Protein AF-A0A259TMJ5-F1 (afdb_monomer_lite)

Sequence (373 aa):
MVLFVKKLVFSATFALILAIPTVTSAQTTTQTENIPDQSVSSMPNVVLSNYGEKDYSNETLNSMVAHAKNVLEKERAITLQSSNSDEQTSTPPSYAYYSLDPNNSYLYEEPSGGTPQLVLFDNPQSAEQQLAPLASGQTDFISDGVGGRNYIAPSGSSSSYLMSSLQLPVDSYVVPKTAAYNYIGFTNSQYEADLGTVFVTSAGPNSNEKGWRLAFNAKHNGSKLTSSYESGYNEMWDKNAFLSNSSVTMVAWYNYAQTVNSITTHTIRLKITGKATCADHACNNQNDTSLIAIADSPDLGSNAPTSITHWKVLSTVVSTDNTGRNKGIFSNININGTAVPSSSFSAPEQDHALITRTNNNVTIDVDSNTYKL

pLDDT: mean 81.27, std 21.39, range [28.23, 98.62]

Radius of gyration: 25.65 Å; chains: 1; bounding box: 88×69×66 Å

Secondary structure (DSSP, 8-state):
-------------------------------------------TT-EEEE-SS----HHHHHHHHHHHHHHHHHHHHHHHHHS-TT-TTSPPPPEEEEEE-SS-EEEEEE-TTS--EEEEE--TTTT---PPPPPSSS--SSTTEEEEEEEEPSPPBTT-EEEEEEEPPPGGG-B-SSEEEEEEEEE-SSEEEEEEEEEEEEETTTT-EEEEEEEEEEEETTEEPPBEEPTT---SSTT--EETT-EEEEEEEEEEEEEETTEEEEEEEEEEEEEESSSSTT-SS-S-EEEEEEEEPPP-GGGS-SB-SEEEEEEEEE-SSS--EEEEEEEEEEETTEEPPGGGB-PPEEESEEEEEETTEEEEEEETTTS--

Structure (mmCIF, N/CA/C/O backbone):
data_AF-A0A259TMJ5-F1
#
_entry.id   AF-A0A259TMJ5-F1
#
loop_
_atom_site.group_PDB
_atom_site.id
_atom_site.type_symbol
_atom_site.label_atom_id
_atom_site.label_alt_id
_atom_site.label_comp_id
_atom_site.label_asym_id
_atom_site.label_entity_id
_atom_site.label_seq_id
_atom_site.pdbx_PDB_ins_code
_atom_site.Cartn_x
_atom_site.Cartn_y
_atom_site.Cartn_z
_atom_site.occupancy
_atom_site.B_iso_or_equiv
_atom_site.auth_seq_id
_atom_site.auth_comp_id
_atom_site.auth_asym_id
_atom_site.auth_atom_id
_atom_site.pdbx_PDB_model_num
ATOM 1 N N . MET A 1 1 ? -64.845 5.652 -20.840 1.00 40.28 1 MET A N 1
ATOM 2 C CA . MET A 1 1 ? -65.060 4.553 -19.877 1.00 40.28 1 MET A CA 1
ATOM 3 C C . MET A 1 1 ? -64.075 4.764 -18.740 1.00 40.28 1 MET A C 1
ATOM 5 O O . MET A 1 1 ? -62.895 4.495 -18.898 1.00 40.28 1 MET A O 1
ATOM 9 N N . VAL A 1 2 ? -64.536 5.421 -17.676 1.00 30.42 2 VAL A N 1
ATOM 10 C CA . VAL A 1 2 ? -63.721 5.891 -16.548 1.00 30.42 2 VAL A CA 1
ATOM 11 C C . VAL A 1 2 ? -63.991 4.944 -15.383 1.00 30.42 2 VAL A C 1
ATOM 13 O O . VAL A 1 2 ? -65.126 4.870 -14.918 1.00 30.42 2 VAL A O 1
ATOM 16 N N . LEU A 1 3 ? -62.981 4.181 -14.959 1.00 30.30 3 LEU A N 1
ATOM 17 C CA . LEU A 1 3 ? -63.067 3.293 -13.799 1.00 30.30 3 LEU A CA 1
ATOM 18 C C . LEU A 1 3 ? -62.517 4.022 -12.566 1.00 30.30 3 LEU A C 1
ATOM 20 O O . LEU A 1 3 ? -61.313 4.219 -12.434 1.00 30.30 3 LEU A O 1
ATOM 24 N N . PHE A 1 4 ? -63.414 4.412 -11.660 1.00 29.34 4 PHE A N 1
ATOM 25 C CA . PHE A 1 4 ? -63.077 4.844 -10.305 1.00 29.34 4 PHE A CA 1
ATOM 26 C C . PHE A 1 4 ? -62.962 3.614 -9.399 1.00 29.34 4 PHE A C 1
ATOM 28 O O . PHE A 1 4 ? -63.939 2.889 -9.210 1.00 29.34 4 PHE A O 1
ATOM 35 N N . VAL A 1 5 ? -61.792 3.401 -8.795 1.00 36.16 5 VAL A N 1
ATOM 36 C CA . VAL A 1 5 ? -61.596 2.401 -7.737 1.00 36.16 5 VAL A CA 1
ATOM 37 C C . VAL A 1 5 ? -61.564 3.118 -6.387 1.00 36.16 5 VAL A C 1
ATOM 39 O O . VAL A 1 5 ? -60.624 3.840 -6.072 1.00 36.16 5 VAL A O 1
ATOM 42 N N . LYS A 1 6 ? -62.615 2.910 -5.586 1.00 34.94 6 LYS A N 1
ATOM 43 C CA . LYS A 1 6 ? -62.647 3.169 -4.138 1.00 34.94 6 LYS A CA 1
ATOM 44 C C . LYS A 1 6 ? -61.906 2.043 -3.412 1.00 34.94 6 LYS A C 1
ATOM 46 O O . LYS A 1 6 ? -62.199 0.889 -3.705 1.00 34.94 6 LYS A O 1
ATOM 51 N N . LYS A 1 7 ? -61.073 2.360 -2.413 1.00 32.84 7 LYS A N 1
ATOM 52 C CA . LYS A 1 7 ? -60.742 1.503 -1.248 1.00 32.84 7 LYS A CA 1
ATOM 53 C C . LYS A 1 7 ? -60.224 2.411 -0.120 1.00 32.84 7 LYS A C 1
ATOM 55 O O . LYS A 1 7 ? -59.296 3.173 -0.337 1.00 32.84 7 LYS A O 1
ATOM 60 N N . LEU A 1 8 ? -61.035 2.645 0.912 1.00 30.16 8 LEU A N 1
ATOM 61 C CA . LEU A 1 8 ? -61.147 1.921 2.194 1.00 30.16 8 LEU A CA 1
ATOM 62 C C . LEU A 1 8 ? -59.992 2.252 3.159 1.00 30.16 8 LEU A C 1
ATOM 64 O O . LEU A 1 8 ? -58.915 1.673 3.083 1.00 30.16 8 LEU A O 1
ATOM 68 N N . VAL A 1 9 ? -60.257 3.194 4.067 1.00 31.11 9 VAL A N 1
ATOM 69 C CA . VAL A 1 9 ? -59.404 3.554 5.207 1.00 31.11 9 VAL A CA 1
ATOM 70 C C . VAL A 1 9 ? -59.822 2.679 6.389 1.00 31.11 9 VAL A C 1
ATOM 72 O O . VAL A 1 9 ? -60.966 2.762 6.831 1.00 31.11 9 VAL A O 1
ATOM 75 N N . PHE A 1 10 ? -58.915 1.841 6.892 1.00 29.58 10 PHE A N 1
ATOM 76 C CA . PHE A 1 10 ? -59.074 1.161 8.178 1.00 29.58 10 PHE A CA 1
ATOM 77 C C . PHE A 1 10 ? -58.319 1.966 9.238 1.00 29.58 10 PHE A C 1
ATOM 79 O O . PHE A 1 10 ? -57.092 2.018 9.233 1.00 29.58 10 PHE A O 1
ATOM 86 N N . SER A 1 11 ? -59.069 2.619 10.125 1.00 33.09 11 SER A N 1
ATOM 87 C CA . SER A 1 11 ? -58.547 3.264 11.328 1.00 33.09 11 SER A CA 1
ATOM 88 C C . SER A 1 11 ? -58.539 2.230 12.450 1.00 33.09 11 SER A C 1
ATOM 90 O O . SER A 1 11 ? -59.599 1.864 12.955 1.00 33.09 11 SER A O 1
ATOM 92 N N . ALA A 1 12 ? -57.359 1.734 12.818 1.00 33.81 12 ALA A N 1
ATOM 93 C CA . ALA A 1 12 ? -57.175 0.897 13.997 1.00 33.81 12 ALA A CA 1
ATOM 94 C C . ALA A 1 12 ? -56.606 1.760 15.128 1.00 33.81 12 ALA A C 1
ATOM 96 O O . ALA A 1 12 ? -55.418 2.072 15.165 1.00 33.81 12 ALA A O 1
ATOM 97 N N . THR A 1 13 ? -57.484 2.168 16.040 1.00 34.69 13 THR A N 1
ATOM 98 C CA . THR A 1 13 ? -57.122 2.839 17.288 1.00 34.69 13 THR A CA 1
ATOM 99 C C . THR A 1 13 ? -56.533 1.795 18.236 1.00 34.69 13 THR A C 1
ATOM 101 O O . THR A 1 13 ? -57.267 0.984 18.795 1.00 34.69 13 THR A O 1
ATOM 104 N N . PHE A 1 14 ? -55.210 1.788 18.403 1.00 31.78 14 PHE A N 1
ATOM 105 C CA . PHE A 1 14 ? -54.535 0.982 19.421 1.00 31.78 14 PHE A CA 1
ATOM 106 C C . PHE A 1 14 ? -54.329 1.845 20.671 1.00 31.78 14 PHE A C 1
ATOM 108 O O . PHE A 1 14 ? -53.535 2.783 20.669 1.00 31.78 14 PHE A O 1
ATOM 115 N N . ALA A 1 15 ? -55.073 1.545 21.735 1.00 38.38 15 ALA A N 1
ATOM 116 C CA . ALA A 1 15 ? -54.822 2.095 23.060 1.00 38.38 15 ALA A CA 1
ATOM 117 C C . ALA A 1 15 ? -53.617 1.361 23.666 1.00 38.38 15 ALA A C 1
ATOM 119 O O . ALA A 1 15 ? -53.741 0.227 24.128 1.00 38.38 15 ALA A O 1
ATOM 120 N N . LEU A 1 16 ? -52.441 1.990 23.621 1.00 35.06 16 LEU A N 1
ATOM 121 C CA . LEU A 1 16 ? -51.242 1.484 24.280 1.00 35.06 16 LEU A CA 1
ATOM 122 C C . LEU A 1 16 ? -51.226 1.983 25.731 1.00 35.06 16 LEU A C 1
ATOM 124 O O . LEU A 1 16 ? -51.076 3.174 25.997 1.00 35.06 16 LEU A O 1
ATOM 128 N N . ILE A 1 17 ? -51.410 1.055 26.665 1.00 39.94 17 ILE A N 1
ATOM 129 C CA . ILE A 1 17 ? -51.234 1.275 28.099 1.00 39.94 17 ILE A CA 1
ATOM 130 C C . ILE A 1 17 ? -49.731 1.453 28.350 1.00 39.94 17 ILE A C 1
ATOM 132 O O . ILE A 1 17 ? -48.955 0.510 28.204 1.00 39.94 17 ILE A O 1
ATOM 136 N N . LEU A 1 18 ? -49.320 2.672 28.703 1.00 33.94 18 LEU A N 1
ATOM 137 C CA . LEU A 1 18 ? -47.971 2.981 29.176 1.00 33.94 18 LEU A CA 1
ATOM 138 C C . LEU A 1 18 ? -47.774 2.361 30.567 1.00 33.94 18 LEU A C 1
ATOM 140 O O . LEU A 1 18 ? -48.215 2.915 31.571 1.00 33.94 18 LEU A O 1
ATOM 144 N N . ALA A 1 19 ? -47.102 1.213 30.629 1.00 43.84 19 ALA A N 1
ATOM 145 C CA . ALA A 1 19 ? -46.439 0.776 31.850 1.00 43.84 19 ALA A CA 1
ATOM 146 C C . ALA A 1 19 ? -45.133 1.571 31.980 1.00 43.84 19 ALA A C 1
ATOM 148 O O . ALA A 1 19 ? -44.264 1.480 31.117 1.00 43.84 19 ALA A O 1
ATOM 149 N N . ILE A 1 20 ? -45.019 2.382 33.032 1.00 46.16 20 ILE A N 1
ATOM 150 C CA . ILE A 1 20 ? -43.798 3.115 33.377 1.00 46.16 20 ILE A CA 1
ATOM 151 C C . ILE A 1 20 ? -42.861 2.120 34.078 1.00 46.16 20 ILE A C 1
ATOM 153 O O . ILE A 1 20 ? -43.190 1.687 35.185 1.00 46.16 20 ILE A O 1
ATOM 157 N N . PRO A 1 21 ? -41.713 1.730 33.494 1.00 45.34 21 PRO A N 1
ATOM 158 C CA . PRO A 1 21 ? -40.699 1.019 34.252 1.00 45.34 21 PRO A CA 1
ATOM 159 C C . PRO A 1 21 ? -40.064 1.996 35.247 1.00 45.34 21 PRO A C 1
ATOM 161 O O . PRO A 1 21 ? -39.494 3.020 34.873 1.00 45.34 21 PRO A O 1
ATOM 164 N N . THR A 1 22 ? -40.170 1.680 36.534 1.00 42.03 22 THR A N 1
ATOM 165 C CA . THR A 1 22 ? -39.346 2.290 37.577 1.00 42.03 22 THR A CA 1
ATOM 166 C C . THR A 1 22 ? -37.892 1.929 37.298 1.00 42.03 22 THR A C 1
ATOM 168 O O . THR A 1 22 ? -37.492 0.780 37.478 1.00 42.03 22 THR A O 1
ATOM 171 N N . VAL A 1 23 ? -37.108 2.899 36.831 1.00 40.25 23 VAL A N 1
ATOM 172 C CA . VAL A 1 23 ? -35.659 2.751 36.692 1.00 40.25 23 VAL A CA 1
ATOM 173 C C . VAL A 1 23 ? -35.066 2.826 38.095 1.00 40.25 23 VAL A C 1
ATOM 175 O O . VAL A 1 23 ? -34.948 3.900 38.681 1.00 40.25 23 VAL A O 1
ATOM 178 N N . THR A 1 24 ? -34.730 1.674 38.665 1.00 41.88 24 THR A N 1
ATOM 179 C CA . THR A 1 24 ? -33.812 1.587 39.798 1.00 41.88 24 THR A CA 1
ATOM 180 C C . THR A 1 24 ? -32.455 2.090 39.319 1.00 41.88 24 THR A C 1
ATOM 182 O O . THR A 1 24 ? -31.799 1.455 38.496 1.00 41.88 24 THR A O 1
ATOM 185 N N . SER A 1 25 ? -32.043 3.259 39.806 1.00 40.69 25 SER A N 1
ATOM 186 C CA . SER A 1 25 ? -30.696 3.781 39.611 1.00 40.69 25 SER A CA 1
ATOM 187 C C . SER A 1 25 ? -29.702 2.843 40.298 1.00 40.69 25 SER A C 1
ATOM 189 O O . SER A 1 25 ? -29.532 2.896 41.518 1.00 40.69 25 SER A O 1
ATOM 191 N N . ALA A 1 26 ? -29.057 1.968 39.531 1.00 39.22 26 ALA A N 1
ATOM 192 C CA . ALA A 1 26 ? -27.830 1.335 39.981 1.00 39.22 26 ALA A CA 1
ATOM 193 C C . ALA A 1 26 ? -26.774 2.441 40.100 1.00 39.22 26 ALA A C 1
ATOM 195 O O . ALA A 1 26 ? -26.471 3.125 39.124 1.00 39.22 26 ALA A O 1
ATOM 196 N N . GLN A 1 27 ? -26.264 2.659 41.311 1.00 39.84 27 GLN A N 1
ATOM 197 C CA . GLN A 1 27 ? -25.070 3.466 41.517 1.00 39.84 27 GLN A CA 1
ATOM 198 C C . GLN A 1 27 ? -23.923 2.781 40.777 1.00 39.84 27 GLN A C 1
ATOM 200 O O . GLN A 1 27 ? -23.420 1.749 41.217 1.00 39.84 27 GLN A O 1
ATOM 205 N N . THR A 1 28 ? -23.528 3.341 39.638 1.00 34.22 28 THR A N 1
ATOM 206 C CA . THR A 1 28 ? -22.263 2.997 39.001 1.00 34.22 28 THR A CA 1
ATOM 207 C C . THR A 1 28 ? -21.165 3.550 39.893 1.00 34.22 28 THR A C 1
ATOM 209 O O . THR A 1 28 ? -20.892 4.749 39.901 1.00 34.22 28 THR A O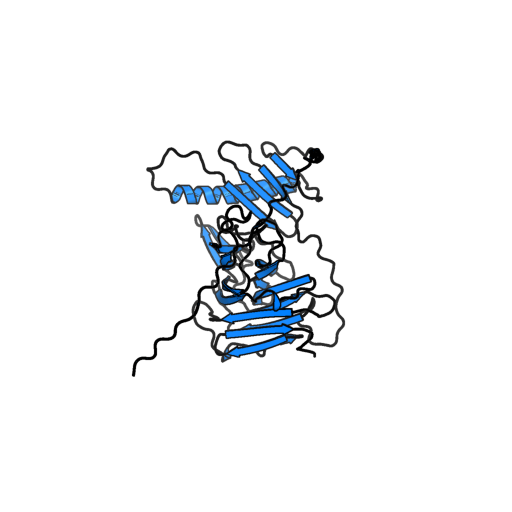 1
ATOM 212 N N . THR A 1 29 ? -20.577 2.682 40.707 1.00 35.09 29 THR A N 1
ATOM 213 C CA . THR A 1 29 ? -19.328 2.966 41.400 1.00 35.09 29 THR A CA 1
ATOM 214 C C . THR A 1 29 ? -18.271 3.154 40.322 1.00 35.09 29 THR A C 1
ATOM 216 O O . THR A 1 29 ? -17.833 2.186 39.704 1.00 35.09 29 THR A O 1
ATOM 219 N N . THR A 1 30 ? -17.900 4.401 40.044 1.00 32.03 30 THR A N 1
ATOM 220 C CA . THR A 1 30 ? -16.728 4.726 39.237 1.00 32.03 30 THR A CA 1
ATOM 221 C C . THR A 1 30 ? -15.517 4.186 39.992 1.00 32.03 30 THR A C 1
ATOM 223 O O . THR A 1 30 ? -15.025 4.808 40.931 1.00 32.03 30 THR A O 1
ATOM 226 N N . GLN A 1 31 ? -15.079 2.976 39.645 1.00 32.16 31 GLN A N 1
ATOM 227 C CA . GLN A 1 31 ? -13.721 2.557 39.944 1.00 32.16 31 GLN A CA 1
ATOM 228 C C . GLN A 1 31 ? -12.827 3.394 39.041 1.00 32.16 31 GLN A C 1
ATOM 230 O O . GLN A 1 31 ? -12.734 3.159 37.841 1.00 32.16 31 GLN A O 1
ATOM 235 N N . THR A 1 32 ? -12.225 4.425 39.624 1.00 32.91 32 THR A N 1
ATOM 236 C CA . THR A 1 32 ? -11.021 5.034 39.078 1.00 32.91 32 THR A CA 1
ATOM 237 C C . THR A 1 32 ? -9.970 3.932 39.062 1.00 32.91 32 THR A C 1
ATOM 239 O O . THR A 1 32 ? -9.396 3.595 40.098 1.00 32.91 32 THR A O 1
ATOM 242 N N . GLU A 1 33 ? -9.798 3.293 37.911 1.00 31.39 33 GLU A N 1
ATOM 243 C CA . GLU A 1 33 ? -8.681 2.394 37.680 1.00 31.39 33 GLU A CA 1
ATOM 244 C C . GLU A 1 33 ? -7.423 3.266 37.731 1.00 31.39 33 GLU A C 1
ATOM 246 O O . GLU A 1 33 ? -7.154 4.068 36.837 1.00 31.39 33 GLU A O 1
ATOM 251 N N . ASN A 1 34 ? -6.706 3.196 38.854 1.00 32.72 34 ASN A N 1
ATOM 252 C CA . ASN A 1 34 ? -5.365 3.745 38.965 1.00 32.72 34 ASN A CA 1
ATOM 253 C C . ASN A 1 34 ? -4.487 2.952 37.997 1.00 32.72 34 ASN A C 1
ATOM 255 O O . ASN A 1 34 ? -3.958 1.901 38.360 1.00 32.72 34 ASN A O 1
ATOM 259 N N . ILE A 1 35 ? -4.355 3.444 36.765 1.00 38.72 35 ILE A N 1
ATOM 260 C CA . ILE A 1 35 ? -3.276 3.024 35.877 1.00 38.72 35 ILE A CA 1
ATOM 261 C C . ILE A 1 35 ? -1.982 3.355 36.629 1.00 38.72 35 ILE A C 1
ATOM 263 O O . ILE A 1 35 ? -1.817 4.504 37.053 1.00 38.72 35 ILE A O 1
ATOM 267 N N . PRO A 1 36 ? -1.102 2.373 36.888 1.00 34.78 36 PRO A N 1
ATOM 268 C CA . PRO A 1 36 ? 0.143 2.637 37.581 1.00 34.78 36 PRO A CA 1
ATOM 269 C C . PRO A 1 36 ? 0.945 3.648 36.764 1.00 34.78 36 PRO A C 1
ATOM 271 O O . PRO A 1 36 ? 1.330 3.376 35.630 1.00 34.78 36 PRO A O 1
ATOM 274 N N . ASP A 1 37 ? 1.167 4.817 37.361 1.00 40.94 37 ASP A N 1
ATOM 275 C CA . ASP A 1 37 ? 2.086 5.841 36.882 1.00 40.94 37 ASP A CA 1
ATOM 276 C C . ASP A 1 37 ? 3.497 5.239 36.912 1.00 40.94 37 ASP A C 1
ATOM 278 O O . ASP A 1 37 ? 4.196 5.253 37.931 1.00 40.94 37 ASP A O 1
ATOM 282 N N . GLN A 1 38 ? 3.874 4.569 35.822 1.00 44.03 38 GLN A N 1
ATOM 283 C CA . GLN A 1 38 ? 5.232 4.094 35.629 1.00 44.03 38 GLN A CA 1
ATOM 284 C C . GLN A 1 38 ? 6.088 5.313 35.310 1.00 44.03 38 GLN A C 1
ATOM 286 O O . GLN A 1 38 ? 6.159 5.772 34.174 1.00 44.03 38 GLN A O 1
ATOM 291 N N . SER A 1 39 ? 6.718 5.856 36.351 1.00 39.38 39 SER A N 1
ATOM 292 C CA . SER A 1 39 ? 7.649 6.974 36.265 1.00 39.38 39 SER A CA 1
ATOM 293 C C . SER A 1 39 ? 8.740 6.676 35.236 1.00 39.38 39 SER A C 1
ATOM 295 O O . SER A 1 39 ? 9.629 5.852 35.478 1.00 39.38 39 SER A O 1
ATOM 297 N N . VAL A 1 40 ? 8.666 7.344 34.087 1.00 46.94 40 VAL A N 1
ATOM 298 C CA . VAL A 1 40 ? 9.609 7.139 32.995 1.00 46.94 40 VAL A CA 1
ATOM 299 C C . VAL A 1 40 ? 10.872 7.970 33.210 1.00 46.94 40 VAL A C 1
ATOM 301 O O . VAL A 1 40 ? 10.838 9.110 33.675 1.00 46.94 40 VAL A O 1
ATOM 304 N N . SER A 1 41 ? 12.000 7.358 32.855 1.00 50.16 41 SER A N 1
ATOM 305 C CA . SER A 1 41 ? 13.320 7.965 32.705 1.00 50.16 41 SER A CA 1
ATOM 306 C C . SER A 1 41 ? 13.259 9.389 32.127 1.00 50.16 41 SER A C 1
ATOM 308 O O . SER A 1 41 ? 12.641 9.634 31.090 1.00 50.16 41 SER A O 1
ATOM 310 N N . SER A 1 42 ? 13.899 10.342 32.811 1.00 51.09 42 SER A N 1
ATOM 311 C CA . SER A 1 42 ? 13.764 11.772 32.529 1.00 51.09 42 SER A CA 1
ATOM 312 C C . SER A 1 42 ? 14.471 12.178 31.230 1.00 51.09 42 SER A C 1
ATOM 314 O O . SER A 1 42 ? 15.688 12.384 31.217 1.00 51.09 42 SER A O 1
ATOM 316 N N . MET A 1 43 ? 13.713 12.376 30.151 1.00 72.31 43 MET A N 1
ATOM 317 C CA . MET A 1 43 ? 14.149 13.248 29.060 1.00 72.31 43 MET A CA 1
ATOM 318 C C . MET A 1 43 ? 13.923 14.710 29.476 1.00 72.31 43 MET A C 1
ATOM 320 O O . MET A 1 43 ? 12.805 15.072 29.847 1.00 72.31 43 MET A O 1
ATOM 324 N N . PRO A 1 44 ? 14.937 15.589 29.433 1.00 74.38 44 PRO A N 1
ATOM 325 C CA . PRO A 1 44 ? 14.723 16.996 29.739 1.00 74.38 44 PRO A CA 1
ATOM 326 C C . PRO A 1 44 ? 13.809 17.636 28.679 1.00 74.38 44 PRO A C 1
ATOM 328 O O . PRO A 1 44 ? 14.131 17.639 27.492 1.00 74.38 44 PRO A O 1
ATOM 331 N N . ASN A 1 45 ? 12.701 18.237 29.126 1.00 86.75 45 ASN A N 1
ATOM 332 C CA . ASN A 1 45 ? 11.753 19.033 28.325 1.00 86.75 45 ASN A CA 1
ATOM 333 C C . ASN A 1 45 ? 10.825 18.263 27.363 1.00 86.75 45 ASN A C 1
ATOM 335 O O . ASN A 1 45 ? 10.280 18.873 26.444 1.00 86.75 45 ASN A O 1
ATOM 339 N N . VAL A 1 46 ? 10.625 16.959 27.565 1.00 91.12 46 VAL A N 1
ATOM 340 C CA . VAL A 1 46 ? 9.599 16.176 26.856 1.00 91.12 46 VAL A CA 1
ATOM 341 C C . VAL A 1 46 ? 8.864 15.313 27.875 1.00 91.12 46 VAL A C 1
ATOM 343 O O . VAL A 1 46 ? 9.501 14.586 28.636 1.00 91.12 46 VAL A O 1
ATOM 346 N N . VAL A 1 47 ? 7.536 15.397 27.907 1.00 93.12 47 VAL A N 1
ATOM 347 C CA . VAL A 1 47 ? 6.697 14.493 28.703 1.00 93.12 47 VAL A CA 1
ATOM 348 C C . VAL A 1 47 ? 6.648 13.149 27.989 1.00 93.12 47 VAL A C 1
ATOM 350 O O . VAL A 1 47 ? 6.350 13.102 26.801 1.00 93.12 47 VAL A O 1
ATOM 353 N N . LEU A 1 48 ? 6.959 12.065 28.693 1.00 92.19 48 LEU A N 1
ATOM 354 C CA . LEU A 1 48 ? 6.958 10.723 28.124 1.00 92.19 48 LEU A CA 1
ATOM 355 C C . LEU A 1 48 ? 5.789 9.918 28.684 1.00 92.19 48 LEU A C 1
ATOM 357 O O . LEU A 1 48 ? 5.681 9.749 29.897 1.00 92.19 48 LEU A O 1
ATOM 361 N N . SER A 1 49 ? 4.947 9.402 27.795 1.00 89.94 49 SER A N 1
ATOM 362 C CA . SER A 1 49 ? 3.866 8.474 28.124 1.00 89.94 49 SER A CA 1
ATOM 363 C C . SER A 1 49 ? 4.109 7.165 27.384 1.00 89.94 49 SER A C 1
ATOM 365 O O . SER A 1 49 ? 4.100 7.143 26.157 1.00 89.94 49 SER A O 1
ATOM 367 N N . ASN A 1 50 ? 4.364 6.077 28.112 1.00 89.12 50 ASN A N 1
ATOM 368 C CA . ASN A 1 50 ? 4.533 4.755 27.513 1.00 89.12 50 ASN A CA 1
ATOM 369 C C . ASN A 1 50 ? 3.268 3.926 27.735 1.00 89.12 50 ASN A C 1
ATOM 371 O O . ASN A 1 50 ? 2.978 3.541 28.864 1.00 89.12 50 ASN A O 1
ATOM 375 N N . TYR A 1 51 ? 2.520 3.681 26.662 1.00 81.12 51 TYR A N 1
ATOM 376 C CA . TYR A 1 51 ? 1.347 2.806 26.668 1.00 81.12 51 TYR A CA 1
ATOM 377 C C . TYR A 1 51 ? 1.667 1.400 26.155 1.00 81.12 51 TYR A C 1
ATOM 379 O O . TYR A 1 51 ? 0.745 0.612 25.963 1.00 81.12 51 TYR A O 1
ATOM 387 N N . GLY A 1 52 ? 2.945 1.103 25.900 1.00 78.88 52 GLY A N 1
ATOM 388 C CA . GLY A 1 52 ? 3.397 -0.222 25.514 1.00 78.88 52 GLY A CA 1
ATOM 389 C C . GLY A 1 52 ? 4.117 -0.986 26.624 1.00 78.88 52 GLY A C 1
ATOM 390 O O . GLY A 1 52 ? 4.584 -0.404 27.602 1.00 78.88 52 GLY A O 1
ATOM 391 N N . GLU A 1 53 ? 4.250 -2.297 26.440 1.00 79.50 53 GLU A N 1
ATOM 392 C CA . GLU A 1 53 ? 5.031 -3.196 27.298 1.00 79.50 53 GLU A CA 1
ATOM 393 C C . GLU A 1 53 ? 6.543 -3.099 27.032 1.00 79.50 53 GLU A C 1
ATOM 395 O O . GLU A 1 53 ? 7.359 -3.567 27.829 1.00 79.50 53 GLU A O 1
ATOM 400 N N . LYS A 1 54 ? 6.943 -2.507 25.900 1.00 83.56 54 LYS A N 1
ATOM 401 C CA . LYS A 1 54 ? 8.354 -2.364 25.530 1.00 83.56 54 LYS A CA 1
ATOM 402 C C . LYS A 1 54 ? 9.047 -1.272 26.352 1.00 83.56 54 LYS A C 1
ATOM 404 O O . LYS A 1 54 ? 8.645 -0.109 26.328 1.00 83.56 54 LYS A O 1
ATOM 409 N N . ASP A 1 55 ? 10.174 -1.633 26.962 1.00 88.50 55 ASP A N 1
ATOM 410 C CA . ASP A 1 55 ? 11.122 -0.683 27.546 1.00 88.50 55 ASP A CA 1
ATOM 411 C C . ASP A 1 55 ? 12.037 -0.074 26.475 1.00 88.50 55 ASP A C 1
ATOM 413 O O . ASP A 1 55 ? 12.586 -0.768 25.611 1.00 88.50 55 ASP A O 1
ATOM 417 N N . TYR A 1 56 ? 12.253 1.239 26.555 1.00 86.06 56 TYR A N 1
ATOM 418 C CA . TYR A 1 56 ? 13.089 1.982 25.615 1.00 86.06 56 TYR A CA 1
ATOM 419 C C . TYR A 1 56 ? 14.309 2.575 26.313 1.00 86.06 56 TYR A C 1
ATOM 421 O O . TYR A 1 56 ? 14.214 3.164 27.389 1.00 86.06 56 TYR A O 1
ATOM 429 N N . SER A 1 57 ? 15.476 2.458 25.674 1.00 91.00 57 SER A N 1
ATOM 430 C CA . SER A 1 57 ? 16.682 3.127 26.164 1.00 91.00 57 SER A CA 1
ATOM 431 C C . SER A 1 57 ? 16.578 4.646 25.969 1.00 91.00 57 SER A C 1
ATOM 433 O O . SER A 1 57 ? 15.964 5.115 25.009 1.00 91.00 57 SER A O 1
ATOM 435 N N . ASN A 1 58 ? 17.243 5.429 26.825 1.00 89.56 58 ASN A N 1
ATOM 436 C CA . ASN A 1 58 ? 17.303 6.891 26.672 1.00 89.56 58 ASN A CA 1
ATOM 437 C C . ASN A 1 58 ? 17.871 7.326 25.318 1.00 89.56 58 ASN A C 1
ATOM 439 O O . ASN A 1 58 ? 17.449 8.337 24.769 1.00 89.56 58 ASN A O 1
ATOM 443 N N . GLU A 1 59 ? 18.821 6.570 24.769 1.00 83.81 59 GLU A N 1
ATOM 444 C CA . GLU A 1 59 ? 19.387 6.842 23.448 1.00 83.81 59 GLU A CA 1
ATOM 445 C C . GLU A 1 59 ? 18.331 6.675 22.348 1.00 83.81 59 GLU A C 1
ATOM 447 O O . GLU A 1 59 ? 18.198 7.533 21.474 1.00 83.81 59 GLU A O 1
ATOM 452 N N . THR A 1 60 ? 17.515 5.623 22.442 1.00 86.25 60 THR A N 1
ATOM 453 C CA . THR A 1 60 ? 16.393 5.381 21.531 1.00 86.25 60 THR A CA 1
ATOM 454 C C . THR A 1 60 ? 15.351 6.495 21.621 1.00 86.25 60 THR A C 1
ATOM 456 O O . THR A 1 60 ? 14.980 7.058 20.594 1.00 86.25 60 THR A O 1
ATOM 459 N N . LEU A 1 61 ? 14.931 6.863 22.835 1.00 92.69 61 LEU A N 1
ATOM 460 C CA . LEU A 1 61 ? 13.959 7.937 23.065 1.00 92.69 61 LEU A CA 1
ATOM 461 C C . LEU A 1 61 ? 14.462 9.286 22.525 1.00 92.69 61 LEU A C 1
ATOM 463 O O . LEU A 1 61 ? 13.745 9.980 21.805 1.00 92.69 61 LEU A O 1
ATOM 467 N N . ASN A 1 62 ? 15.725 9.630 22.794 1.00 87.88 62 ASN A N 1
ATOM 468 C CA . ASN A 1 62 ? 16.340 10.854 22.278 1.00 87.88 62 ASN A CA 1
ATOM 469 C C . ASN A 1 62 ? 16.411 10.861 20.745 1.00 87.88 62 ASN A C 1
ATOM 471 O O . ASN A 1 62 ? 16.168 11.898 20.129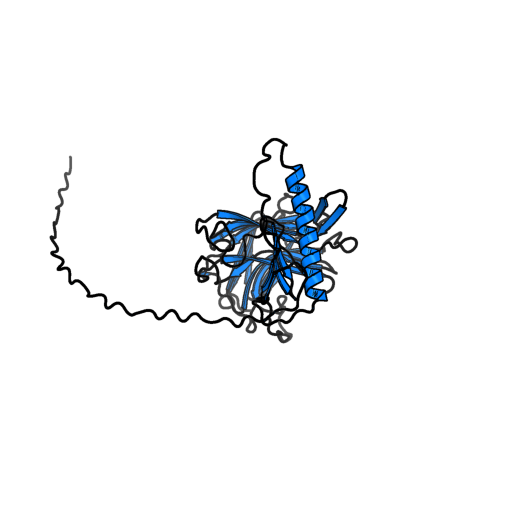 1.00 87.88 62 ASN A O 1
ATOM 475 N N . SER A 1 63 ? 16.716 9.717 20.127 1.00 82.50 63 SER A N 1
ATOM 476 C CA . SER A 1 63 ? 16.734 9.569 18.668 1.00 82.50 63 SER A CA 1
ATOM 477 C C . SER A 1 63 ? 15.345 9.785 18.056 1.00 82.50 63 SER A C 1
ATOM 479 O O . SER A 1 63 ? 15.210 10.532 17.086 1.00 82.50 63 SER A O 1
ATOM 481 N N . MET A 1 64 ? 14.296 9.226 18.670 1.00 91.00 64 MET A N 1
ATOM 482 C CA . MET A 1 64 ? 12.902 9.419 18.244 1.00 91.00 64 MET A CA 1
ATOM 483 C C . MET A 1 64 ? 12.488 10.888 18.278 1.00 91.00 64 MET A C 1
ATOM 485 O O . MET A 1 64 ? 11.953 11.400 17.293 1.00 91.00 64 MET A O 1
ATOM 489 N N . VAL A 1 65 ? 12.780 11.578 19.388 1.00 93.06 65 VAL A N 1
ATOM 490 C CA . VAL A 1 65 ? 12.502 13.013 19.551 1.00 93.06 65 VAL A CA 1
ATOM 491 C C . VAL A 1 65 ? 13.296 13.839 18.544 1.00 93.06 65 VAL A C 1
ATOM 493 O O . VAL A 1 65 ? 12.737 14.731 17.910 1.00 93.06 65 VAL A O 1
ATOM 496 N N . ALA A 1 66 ? 14.591 13.562 18.373 1.00 86.19 66 ALA A N 1
ATOM 497 C CA . ALA A 1 66 ? 15.437 14.294 17.433 1.00 86.19 66 ALA A CA 1
ATOM 498 C C . ALA A 1 66 ? 14.940 14.139 15.990 1.00 8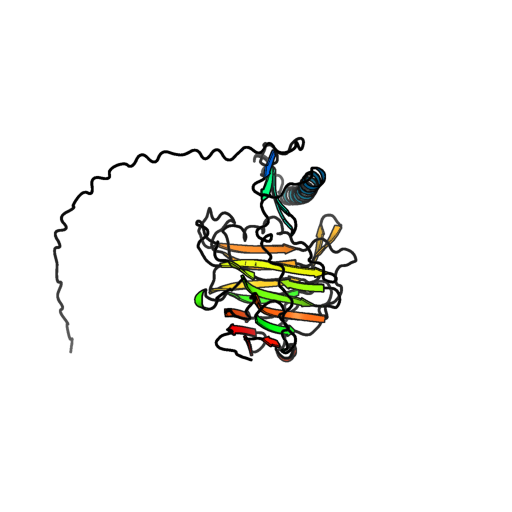6.19 66 ALA A C 1
ATOM 500 O O . ALA A 1 66 ? 14.872 15.123 15.249 1.00 86.19 66 ALA A O 1
ATOM 501 N N . HIS A 1 67 ? 14.548 12.923 15.608 1.00 82.19 67 HIS A N 1
ATOM 502 C CA . HIS A 1 67 ? 13.976 12.651 14.299 1.00 82.19 67 HIS A CA 1
ATOM 503 C C . HIS A 1 67 ? 12.654 13.398 14.097 1.00 82.19 67 HIS A C 1
ATOM 505 O O . HIS A 1 67 ? 12.513 14.136 13.123 1.00 82.19 67 HIS A O 1
ATOM 511 N N . ALA A 1 68 ? 11.729 13.284 15.053 1.00 86.56 68 ALA A N 1
ATOM 512 C CA . ALA A 1 68 ? 10.439 13.960 15.003 1.00 86.56 68 ALA A CA 1
ATOM 513 C C . ALA A 1 68 ? 10.585 15.486 14.902 1.00 86.56 68 ALA A C 1
ATOM 515 O O . ALA A 1 68 ? 9.997 16.107 14.019 1.00 86.56 68 ALA A O 1
ATOM 516 N N . LYS A 1 69 ? 11.444 16.091 15.734 1.00 89.56 69 LYS A N 1
ATOM 517 C CA . LYS A 1 69 ? 11.756 17.528 15.680 1.00 89.56 69 LYS A CA 1
ATOM 518 C C . LYS A 1 69 ? 12.288 17.950 14.320 1.00 89.56 69 LYS A C 1
ATOM 520 O O . LYS A 1 69 ? 11.854 18.968 13.795 1.00 89.56 69 LYS A O 1
ATOM 525 N N . ASN A 1 70 ? 13.196 17.169 13.733 1.00 81.06 70 ASN A N 1
ATOM 526 C CA . ASN A 1 70 ? 13.738 17.481 12.413 1.00 81.06 70 ASN A CA 1
ATOM 527 C C . ASN A 1 70 ? 12.652 17.488 11.326 1.00 81.06 70 ASN A C 1
ATOM 529 O O . ASN A 1 70 ? 12.699 18.321 10.421 1.00 81.06 70 ASN A O 1
ATOM 533 N N . VAL A 1 71 ? 11.681 16.574 11.407 1.00 77.50 71 VAL A N 1
ATOM 534 C CA . VAL A 1 71 ? 10.541 16.532 10.482 1.00 77.50 71 VAL A CA 1
ATOM 535 C C . VAL A 1 71 ? 9.623 17.737 10.701 1.00 77.50 71 VAL A C 1
ATOM 537 O O . VAL A 1 71 ? 9.324 18.451 9.744 1.00 77.50 71 VAL A O 1
ATOM 540 N N . LEU A 1 72 ? 9.253 18.030 11.950 1.00 83.94 72 LEU A N 1
ATOM 541 C CA . LEU A 1 72 ? 8.372 19.157 12.278 1.00 83.94 72 LEU A CA 1
ATOM 542 C C . LEU A 1 72 ? 8.999 20.524 11.967 1.00 83.94 72 LEU A C 1
ATOM 544 O O . LEU A 1 72 ? 8.300 21.457 11.578 1.00 83.94 72 LEU A O 1
ATOM 548 N N . GLU A 1 73 ? 10.318 20.666 12.094 1.00 84.25 73 GLU A N 1
ATOM 549 C CA . GLU A 1 73 ? 11.029 21.897 11.734 1.00 84.25 73 GLU A CA 1
ATOM 550 C C . GLU A 1 73 ? 10.969 22.166 10.222 1.00 84.25 73 GLU A C 1
ATOM 552 O O . GLU A 1 73 ? 10.764 23.306 9.794 1.00 84.25 73 GLU A O 1
ATOM 557 N N . LYS A 1 74 ? 11.061 21.112 9.402 1.00 74.56 74 LYS A N 1
ATOM 558 C CA . LYS A 1 74 ? 10.866 21.214 7.947 1.00 74.56 74 LYS A CA 1
ATOM 559 C C . LYS A 1 74 ? 9.435 21.623 7.609 1.00 74.56 74 LYS A C 1
ATOM 561 O O . LYS A 1 74 ? 9.238 22.471 6.743 1.00 74.56 74 LYS A O 1
ATOM 566 N N . GLU A 1 75 ? 8.455 21.066 8.310 1.00 70.62 75 GLU A N 1
ATOM 567 C CA . GLU A 1 75 ? 7.042 21.398 8.123 1.00 70.62 75 GLU A CA 1
ATOM 568 C C . GLU A 1 75 ? 6.737 22.855 8.499 1.00 70.62 75 GLU A C 1
ATOM 570 O O . GLU A 1 75 ? 6.119 23.584 7.724 1.00 70.62 75 GLU A O 1
ATOM 575 N N . ARG A 1 76 ? 7.279 23.337 9.624 1.00 79.81 76 ARG A N 1
ATOM 576 C CA . ARG A 1 76 ? 7.199 24.752 10.034 1.00 79.81 76 ARG A CA 1
ATOM 577 C C . ARG A 1 76 ? 7.716 25.701 8.966 1.00 79.81 76 ARG A C 1
ATOM 579 O O . ARG A 1 76 ? 7.083 26.720 8.689 1.00 79.81 76 ARG A O 1
ATOM 586 N N . ALA A 1 77 ? 8.860 25.377 8.366 1.00 72.62 77 ALA A N 1
ATOM 587 C CA . ALA A 1 77 ? 9.448 26.200 7.317 1.00 72.62 77 ALA A CA 1
ATOM 588 C C . ALA A 1 77 ? 8.524 26.315 6.090 1.00 72.62 77 ALA A C 1
ATOM 590 O O . ALA A 1 77 ? 8.428 27.391 5.501 1.00 72.62 77 ALA A O 1
ATOM 591 N N . ILE A 1 78 ? 7.799 25.247 5.744 1.00 66.62 78 ILE A N 1
ATOM 592 C CA . ILE A 1 78 ? 6.833 25.227 4.634 1.00 66.62 78 ILE A CA 1
ATOM 593 C C . ILE A 1 78 ? 5.605 26.090 4.960 1.00 66.62 78 ILE A C 1
ATOM 595 O O . ILE A 1 78 ? 5.178 26.900 4.130 1.00 66.62 78 ILE A O 1
ATOM 599 N N . THR A 1 79 ? 5.067 25.974 6.177 1.00 64.69 79 THR A N 1
ATOM 600 C CA . THR A 1 79 ? 3.919 26.775 6.634 1.00 64.69 79 THR A CA 1
ATOM 601 C C . THR A 1 79 ? 4.245 28.270 6.636 1.00 64.69 79 THR A C 1
ATOM 603 O O . THR A 1 79 ? 3.456 29.082 6.148 1.00 64.69 79 THR A O 1
ATOM 606 N N . LEU A 1 80 ? 5.441 28.642 7.102 1.00 65.00 80 LEU A N 1
ATOM 607 C CA . LEU A 1 80 ? 5.907 30.033 7.109 1.00 65.00 80 LEU A CA 1
ATOM 608 C C . LEU A 1 80 ? 6.114 30.600 5.697 1.00 65.00 80 LEU A C 1
ATOM 610 O O . LEU A 1 80 ? 5.866 31.782 5.482 1.00 65.00 80 LEU A O 1
ATOM 614 N N . GLN A 1 81 ? 6.533 29.780 4.729 1.00 63.50 81 GLN A N 1
ATOM 615 C CA . GLN A 1 81 ? 6.698 30.207 3.332 1.00 63.50 81 GLN A CA 1
ATOM 616 C C . GLN A 1 81 ? 5.367 30.356 2.582 1.00 63.50 81 GLN A C 1
ATOM 618 O O . GLN A 1 81 ? 5.291 31.117 1.619 1.00 63.50 81 GLN A O 1
ATOM 623 N N . SER A 1 82 ? 4.327 29.640 3.012 1.00 57.25 82 SER A N 1
ATOM 624 C CA . SER A 1 82 ? 3.014 29.618 2.348 1.00 57.25 82 SER A CA 1
ATOM 625 C C . SER A 1 82 ? 2.041 30.675 2.884 1.00 57.25 82 SER A C 1
ATOM 627 O O . SER A 1 82 ? 1.008 30.938 2.268 1.00 57.25 82 SER A O 1
ATOM 629 N N . SER A 1 83 ? 2.360 31.290 4.024 1.00 58.97 83 SER A N 1
ATOM 630 C CA . SER A 1 83 ? 1.511 32.281 4.684 1.00 58.97 83 SER A CA 1
ATOM 631 C C . SER A 1 83 ? 1.851 33.686 4.177 1.00 58.97 83 SER A C 1
ATOM 633 O O . SER A 1 83 ? 2.866 34.262 4.561 1.00 58.97 83 SER A O 1
ATOM 635 N N . ASN A 1 84 ? 1.010 34.253 3.304 1.00 51.25 84 ASN A N 1
ATOM 636 C CA . ASN A 1 84 ? 1.092 35.678 2.966 1.00 51.25 84 ASN A CA 1
ATOM 637 C C . ASN A 1 84 ? 0.880 36.521 4.239 1.00 51.25 84 ASN A C 1
ATOM 639 O O . ASN A 1 84 ? 0.021 36.225 5.065 1.00 51.25 84 ASN A O 1
ATOM 643 N N . SER A 1 85 ? 1.694 37.560 4.388 1.00 52.94 85 SER A N 1
ATOM 644 C CA . SER A 1 85 ? 2.112 38.219 5.633 1.00 52.94 85 SER A CA 1
ATOM 645 C C . SER A 1 85 ? 1.067 38.987 6.468 1.00 52.94 85 SER A C 1
ATOM 647 O O . SER A 1 85 ? 1.480 39.782 7.307 1.00 52.94 85 SER A O 1
ATOM 649 N N . ASP A 1 86 ? -0.242 38.779 6.301 1.00 54.22 86 ASP A N 1
ATOM 650 C CA . ASP A 1 86 ? -1.258 39.682 6.885 1.00 54.22 86 ASP A CA 1
ATOM 651 C C . ASP A 1 86 ? -2.131 39.103 8.018 1.00 54.22 86 ASP A C 1
ATOM 653 O O . ASP A 1 86 ? -2.904 39.846 8.621 1.00 54.22 86 ASP A O 1
ATOM 657 N N . GLU A 1 87 ? -1.980 37.833 8.412 1.00 52.06 87 GLU A N 1
ATOM 658 C CA . GLU A 1 87 ? -2.684 37.271 9.585 1.00 52.06 87 GLU A CA 1
ATOM 659 C C . GLU A 1 87 ? -1.728 36.989 10.751 1.00 52.06 87 GLU A C 1
ATOM 661 O O . GLU A 1 87 ? -1.408 35.854 11.094 1.00 52.06 87 GLU A O 1
ATOM 666 N N . GLN A 1 88 ? -1.254 38.062 11.385 1.00 52.84 88 GLN A N 1
ATOM 667 C CA . GLN A 1 88 ? -0.338 38.000 12.522 1.00 52.84 88 GLN A CA 1
ATOM 668 C C . GLN A 1 88 ? -1.077 38.136 13.868 1.00 52.84 88 GLN A C 1
ATOM 670 O O . GLN A 1 88 ? -0.791 39.054 14.630 1.00 52.84 88 GLN A O 1
ATOM 675 N N . THR A 1 89 ? -2.037 37.256 14.184 1.00 48.44 89 THR A N 1
ATOM 676 C CA . THR A 1 89 ? -2.642 37.199 15.541 1.00 48.44 89 THR A CA 1
ATOM 677 C C . THR A 1 89 ? -3.090 35.817 16.037 1.00 48.44 89 THR A C 1
ATOM 679 O O . THR A 1 89 ? -3.611 35.734 17.150 1.00 48.44 89 THR A O 1
ATOM 682 N N . SER A 1 90 ? -2.868 34.714 15.317 1.00 58.12 90 SER A N 1
ATOM 683 C CA . SER A 1 90 ? -3.231 33.391 15.840 1.00 58.12 90 SER A CA 1
ATOM 684 C C . SER A 1 90 ? -2.090 32.763 16.647 1.00 58.12 90 SER A C 1
ATOM 686 O O . SER A 1 90 ? -0.907 32.883 16.332 1.00 58.12 90 SER A O 1
ATOM 688 N N . THR A 1 91 ? -2.458 32.131 17.757 1.00 62.22 91 THR A N 1
ATOM 689 C CA . THR A 1 91 ? -1.594 31.305 18.608 1.00 62.22 91 THR A CA 1
ATOM 690 C C . THR A 1 91 ? -0.801 30.320 17.729 1.00 62.22 91 THR A C 1
ATOM 692 O O . THR A 1 91 ? -1.393 29.781 16.792 1.00 62.22 91 THR A O 1
ATOM 695 N N . PRO A 1 92 ? 0.511 30.089 17.962 1.00 66.75 92 PRO A N 1
ATOM 696 C CA . PRO A 1 92 ? 1.288 29.163 17.136 1.00 66.75 92 PRO A CA 1
ATOM 697 C C . PRO A 1 92 ? 0.583 27.801 17.052 1.00 66.75 92 PRO A C 1
ATOM 699 O O . PRO A 1 92 ? 0.154 27.303 18.086 1.00 66.75 92 PRO A O 1
ATOM 702 N N . PRO A 1 93 ? 0.432 27.192 15.865 1.00 75.56 93 PRO A N 1
ATOM 703 C CA . PRO A 1 93 ? -0.279 25.923 15.742 1.00 75.56 93 PRO A CA 1
ATOM 704 C C . PRO A 1 93 ? 0.449 24.808 16.506 1.00 75.56 93 PRO A C 1
ATOM 706 O O . PRO A 1 93 ? 1.669 24.863 16.689 1.00 75.56 93 PRO A O 1
ATOM 709 N N . SER A 1 94 ? -0.298 23.798 16.957 1.00 79.31 94 SER A N 1
ATOM 710 C CA . SER A 1 94 ? 0.295 22.546 17.427 1.00 79.31 94 SER A CA 1
ATOM 711 C C . SER A 1 94 ? 0.870 21.766 16.245 1.00 79.31 94 SER A C 1
ATOM 713 O O . SER A 1 94 ? 0.374 21.857 15.123 1.00 79.31 94 SER A O 1
ATOM 715 N N . TYR A 1 95 ? 1.928 21.004 16.500 1.00 83.38 95 TYR A N 1
ATOM 716 C CA . TYR A 1 95 ? 2.571 20.152 15.502 1.00 83.38 95 TYR A CA 1
ATOM 717 C C . TYR A 1 95 ? 2.654 18.729 16.033 1.00 83.38 95 TYR A C 1
ATOM 719 O O . TYR A 1 95 ? 2.973 18.538 17.202 1.00 83.38 95 TYR A O 1
ATOM 727 N N . ALA A 1 96 ? 2.407 17.737 15.185 1.00 82.69 96 ALA A N 1
ATOM 728 C CA . ALA A 1 96 ? 2.453 16.336 15.576 1.00 82.69 96 ALA A CA 1
ATOM 729 C C . ALA A 1 96 ? 3.161 15.504 14.506 1.00 82.69 96 ALA A C 1
ATOM 731 O O . ALA A 1 96 ? 2.922 15.670 13.315 1.00 82.69 96 ALA A O 1
ATOM 732 N N . TYR A 1 97 ? 4.035 14.603 14.939 1.00 79.94 97 TYR A N 1
ATOM 733 C CA . TYR A 1 97 ? 4.743 13.651 14.097 1.00 79.94 97 TYR A CA 1
ATOM 734 C C . TYR A 1 97 ? 4.452 12.237 14.582 1.00 79.94 97 TYR A C 1
ATOM 736 O O . TYR A 1 97 ? 4.620 11.936 15.763 1.00 79.94 97 TYR A O 1
ATOM 744 N N . TYR A 1 98 ? 4.055 11.362 13.665 1.00 82.00 98 TYR A N 1
ATOM 745 C CA . TYR A 1 98 ? 3.729 9.977 13.972 1.00 82.00 98 TYR A CA 1
ATOM 746 C C . TYR A 1 98 ? 4.625 9.019 13.189 1.00 82.00 98 TYR A C 1
ATOM 748 O O . TYR A 1 98 ? 4.789 9.167 11.976 1.00 82.00 98 TYR A O 1
ATOM 756 N N . SER A 1 99 ? 5.179 8.021 13.876 1.00 81.81 99 SER A N 1
ATOM 757 C CA . SER A 1 99 ? 6.021 6.983 13.281 1.00 81.81 99 SER A CA 1
ATOM 758 C C . SER A 1 99 ? 5.505 5.591 13.627 1.00 81.81 99 SER A C 1
ATOM 760 O O . SER A 1 99 ? 5.213 5.292 14.786 1.00 81.81 99 SER A O 1
ATOM 762 N N . LEU A 1 100 ? 5.435 4.737 12.604 1.00 75.88 100 LEU A N 1
ATOM 763 C CA . LEU A 1 100 ? 5.126 3.312 12.701 1.00 75.88 100 LEU A CA 1
ATOM 764 C C . LEU A 1 100 ? 6.287 2.521 12.106 1.00 75.88 100 LEU A C 1
ATOM 766 O O . LEU A 1 100 ? 6.246 2.098 10.948 1.00 75.88 100 LEU A O 1
ATOM 770 N N . ASP A 1 101 ? 7.341 2.332 12.887 1.00 66.25 101 ASP A N 1
ATOM 771 C CA . ASP A 1 101 ? 8.445 1.472 12.495 1.00 66.25 101 ASP A CA 1
ATOM 772 C C . ASP A 1 101 ? 8.282 0.060 13.107 1.00 66.25 101 ASP A C 1
ATOM 774 O O . ASP A 1 101 ? 7.614 -0.102 14.131 1.00 66.25 101 ASP A O 1
ATOM 778 N N . PRO A 1 102 ? 8.848 -1.001 12.493 1.00 55.62 102 PRO A N 1
ATOM 779 C CA . PRO A 1 102 ? 8.711 -2.376 12.981 1.00 55.62 102 PRO A CA 1
ATOM 780 C C . PRO A 1 102 ? 9.163 -2.568 14.432 1.00 55.62 102 PRO A C 1
ATOM 782 O O . PRO A 1 102 ? 8.697 -3.479 15.110 1.00 55.62 102 PRO A O 1
ATOM 785 N N . ASN A 1 103 ? 10.060 -1.715 14.918 1.00 73.88 103 ASN A N 1
ATOM 786 C CA . ASN A 1 103 ? 10.591 -1.792 16.266 1.00 73.88 103 ASN A CA 1
ATOM 787 C C . ASN A 1 103 ? 9.853 -0.854 17.225 1.00 73.88 103 ASN A C 1
ATOM 789 O O . ASN A 1 103 ? 9.816 -1.150 18.417 1.00 73.88 103 ASN A O 1
ATOM 793 N N . ASN A 1 104 ? 9.301 0.262 16.749 1.00 80.94 104 ASN A N 1
ATOM 794 C CA . ASN A 1 104 ? 8.761 1.326 17.577 1.00 80.94 104 ASN A CA 1
ATOM 795 C C . ASN A 1 104 ? 7.568 2.018 16.902 1.00 80.94 104 ASN A C 1
ATOM 797 O O . ASN A 1 104 ? 7.635 2.447 15.752 1.00 80.94 104 ASN A O 1
ATOM 801 N N . SER A 1 105 ? 6.486 2.187 17.655 1.00 84.56 105 SER A N 1
ATOM 802 C CA . SER A 1 105 ? 5.336 3.002 17.261 1.00 84.56 105 SER A CA 1
ATOM 803 C C . SER A 1 105 ? 5.232 4.171 18.229 1.00 84.56 105 SER A C 1
ATOM 805 O O . SER A 1 105 ? 5.148 3.955 19.437 1.00 84.56 105 SER A O 1
ATOM 807 N N . TYR A 1 106 ? 5.300 5.407 17.733 1.00 90.81 106 TYR A N 1
ATOM 808 C CA . TYR A 1 106 ? 5.294 6.582 18.602 1.00 90.81 106 TYR A CA 1
ATOM 809 C C . TYR A 1 106 ? 4.687 7.827 17.951 1.00 90.81 106 TYR A C 1
ATOM 811 O O . TYR A 1 106 ? 4.773 8.031 16.741 1.00 90.81 106 TYR A O 1
ATOM 819 N N . LEU A 1 107 ? 4.101 8.677 18.792 1.00 88.69 107 LEU A N 1
ATOM 820 C CA . LEU A 1 107 ? 3.614 10.018 18.484 1.00 88.69 107 LEU A CA 1
ATOM 821 C C . LEU A 1 107 ? 4.494 11.023 19.222 1.00 88.69 107 LEU A C 1
ATOM 823 O O . LEU A 1 107 ? 4.695 10.902 20.426 1.00 88.69 107 LEU A O 1
ATOM 827 N N . TYR A 1 108 ? 4.992 12.028 18.520 1.00 93.75 108 TYR A N 1
ATOM 828 C CA . TYR A 1 108 ? 5.638 13.185 19.117 1.00 93.75 108 TYR A CA 1
ATOM 829 C C . TYR A 1 108 ? 4.816 14.437 18.816 1.00 93.75 108 TYR A C 1
ATOM 831 O O . TYR A 1 108 ? 4.616 14.771 17.651 1.00 93.75 108 TYR A O 1
ATOM 839 N N . GLU A 1 109 ? 4.349 15.129 19.850 1.00 89.56 109 GLU A N 1
ATOM 840 C CA . GLU A 1 109 ? 3.498 16.315 19.737 1.00 89.56 109 GLU A CA 1
ATOM 841 C C . GLU A 1 109 ? 4.166 17.536 20.383 1.00 89.56 109 GLU A C 1
ATOM 843 O O . GLU A 1 109 ? 4.670 17.468 21.501 1.00 89.56 109 GLU A O 1
ATOM 848 N N . GLU A 1 110 ? 4.141 18.678 19.696 1.00 92.56 110 GLU A N 1
ATOM 849 C CA . GLU A 1 110 ? 4.499 19.997 20.217 1.00 92.56 110 GLU A CA 1
ATOM 850 C C . GLU A 1 110 ? 3.227 20.858 20.304 1.00 92.56 110 GLU A C 1
ATOM 852 O O . GLU A 1 110 ? 2.867 21.523 19.324 1.00 92.56 110 GLU A O 1
ATOM 857 N N . PRO A 1 111 ? 2.509 20.842 21.445 1.00 82.81 111 PRO A N 1
ATOM 858 C CA . PRO A 1 111 ? 1.283 21.612 21.606 1.00 82.81 111 PRO A CA 1
ATOM 859 C C . PRO A 1 111 ? 1.574 23.116 21.657 1.00 82.81 111 PRO A C 1
ATOM 861 O O . PRO A 1 111 ? 2.613 23.559 22.152 1.00 82.81 111 PRO A O 1
ATOM 864 N N . SER A 1 112 ? 0.617 23.923 21.196 1.00 85.25 112 SER A N 1
ATOM 865 C CA . SER A 1 112 ? 0.703 25.387 21.231 1.00 85.25 112 SER A CA 1
ATOM 866 C C . SER A 1 112 ? 0.936 25.910 22.654 1.00 85.25 112 SER A C 1
ATOM 868 O O . SER A 1 112 ? 0.017 25.930 23.473 1.00 85.25 112 SER A O 1
ATOM 870 N N . GLY A 1 113 ? 2.153 26.377 22.947 1.00 82.88 113 GLY A N 1
ATOM 871 C CA . GLY A 1 113 ? 2.507 26.937 24.256 1.00 82.88 113 GLY A CA 1
ATOM 872 C C . GLY A 1 113 ? 2.591 25.912 25.395 1.00 82.88 113 GLY A C 1
ATOM 873 O O . GLY A 1 113 ? 2.628 26.315 26.557 1.00 82.88 113 GLY A O 1
ATOM 874 N N . GLY A 1 114 ? 2.615 24.612 25.084 1.00 88.44 114 GLY A N 1
ATOM 875 C CA . GLY A 1 114 ? 2.770 23.536 26.064 1.00 88.44 114 GLY A CA 1
ATOM 876 C C . GLY A 1 114 ? 4.123 22.826 25.971 1.00 88.44 114 GLY A C 1
ATOM 877 O O . GLY A 1 114 ? 4.944 23.106 25.097 1.00 88.44 114 GLY A O 1
ATOM 878 N N . THR A 1 115 ? 4.358 21.890 26.889 1.00 92.12 115 THR A N 1
ATOM 879 C CA . THR A 1 115 ? 5.544 21.023 26.859 1.00 92.12 115 THR A CA 1
ATOM 880 C C . THR A 1 115 ? 5.348 19.924 25.811 1.00 92.12 115 THR A C 1
ATOM 882 O O . THR A 1 115 ? 4.287 19.295 25.820 1.00 92.12 115 THR A O 1
ATOM 885 N N . PRO A 1 116 ? 6.340 19.654 24.941 1.00 94.25 116 PRO A N 1
ATOM 886 C CA . PRO A 1 116 ? 6.268 18.546 24.001 1.00 94.25 116 PRO A CA 1
ATOM 887 C C . PRO A 1 116 ? 6.025 17.201 24.679 1.00 94.25 116 PRO A C 1
ATOM 889 O O . PRO A 1 116 ? 6.484 16.976 25.803 1.00 94.25 116 PRO A O 1
ATOM 892 N N . GLN A 1 117 ? 5.347 16.301 23.977 1.00 93.81 117 GLN A N 1
ATOM 893 C CA . GLN A 1 117 ? 5.008 14.969 24.461 1.00 93.81 117 GLN A CA 1
ATOM 894 C C . GLN A 1 117 ? 5.528 13.911 23.491 1.00 93.81 117 GLN A C 1
ATOM 896 O O . GLN A 1 117 ? 5.397 14.061 22.280 1.00 93.81 117 GLN A O 1
ATOM 901 N N . LEU A 1 118 ? 6.118 12.844 24.020 1.00 93.19 118 LEU A N 1
ATOM 902 C CA . LEU A 1 118 ? 6.412 11.617 23.293 1.00 93.19 118 LEU A CA 1
ATOM 903 C C . LEU A 1 118 ? 5.516 10.520 23.867 1.00 93.19 118 LEU A C 1
ATOM 905 O O . LEU A 1 118 ? 5.646 10.151 25.033 1.00 93.19 118 LEU A O 1
ATOM 909 N N . VAL A 1 119 ? 4.617 10.003 23.042 1.00 90.31 119 VAL A N 1
ATOM 910 C CA . VAL A 1 119 ? 3.722 8.903 23.378 1.00 90.31 119 VAL A CA 1
ATOM 911 C C . VAL A 1 119 ? 4.202 7.658 22.651 1.00 90.31 119 VAL A C 1
ATOM 913 O O . VAL A 1 119 ? 4.287 7.649 21.424 1.00 90.31 119 VAL A O 1
ATOM 916 N N . LEU A 1 120 ? 4.543 6.618 23.401 1.00 89.38 120 LEU A N 1
ATOM 917 C CA . LEU A 1 120 ? 4.947 5.324 22.867 1.00 89.38 120 LEU A CA 1
ATOM 918 C C . LEU A 1 120 ? 3.756 4.372 22.894 1.00 89.38 120 LEU A C 1
ATOM 920 O O . LEU A 1 120 ? 3.030 4.305 23.888 1.00 89.38 120 LEU A O 1
ATOM 924 N N . PHE A 1 121 ? 3.592 3.619 21.817 1.00 84.38 121 PHE A N 1
ATOM 925 C CA . PHE A 1 121 ? 2.576 2.586 21.684 1.00 84.38 121 PHE A CA 1
ATOM 926 C C . PHE A 1 121 ? 3.257 1.230 21.543 1.00 84.38 121 PHE A C 1
ATOM 928 O O . PHE A 1 121 ? 4.343 1.125 20.957 1.00 84.38 121 PHE A O 1
ATOM 935 N N . ASP A 1 122 ? 2.587 0.179 22.012 1.00 74.56 122 ASP A N 1
ATOM 936 C CA . ASP A 1 122 ? 2.910 -1.152 21.524 1.00 74.56 122 ASP A CA 1
ATOM 937 C C . ASP A 1 122 ? 2.690 -1.184 20.022 1.00 74.56 122 ASP A C 1
ATOM 939 O O . ASP A 1 122 ? 1.643 -0.780 19.512 1.00 74.56 122 ASP A O 1
ATOM 943 N N . ASN A 1 123 ? 3.705 -1.649 19.302 1.00 60.78 123 ASN A N 1
ATOM 944 C CA . ASN A 1 123 ? 3.551 -1.877 17.883 1.00 60.78 123 ASN A CA 1
ATOM 945 C C . ASN A 1 123 ? 2.513 -3.000 17.709 1.00 60.78 123 ASN A C 1
ATOM 947 O O . ASN A 1 123 ? 2.800 -4.127 18.117 1.00 60.78 123 ASN A O 1
ATOM 951 N N . PRO A 1 124 ? 1.350 -2.765 17.071 1.00 47.69 124 PRO A N 1
ATOM 952 C CA . PRO A 1 124 ? 0.372 -3.825 16.832 1.00 47.69 124 PRO A CA 1
ATOM 953 C C . PRO A 1 124 ? 0.922 -4.953 15.936 1.00 47.69 124 PRO A C 1
ATOM 955 O O . PRO A 1 124 ? 0.269 -5.981 15.781 1.00 47.69 124 PRO A O 1
ATOM 958 N N . GLN A 1 125 ? 2.121 -4.794 15.355 1.00 47.31 125 GLN A N 1
ATOM 959 C CA . GLN A 1 125 ? 2.834 -5.855 14.636 1.00 47.31 125 GLN A CA 1
ATOM 960 C C . GLN A 1 125 ? 3.642 -6.819 15.528 1.00 47.31 125 GLN A C 1
ATOM 962 O O . GLN A 1 125 ? 4.168 -7.797 15.002 1.00 47.31 125 GLN A O 1
ATOM 967 N N . SER A 1 126 ? 3.757 -6.616 16.847 1.00 37.97 126 SER A N 1
ATOM 968 C CA . SER A 1 126 ? 4.592 -7.483 17.707 1.00 37.97 126 SER A CA 1
ATOM 969 C C . SER A 1 126 ? 4.013 -8.886 17.967 1.00 37.97 126 SER A C 1
ATOM 971 O O . SER A 1 126 ? 4.686 -9.720 18.568 1.00 37.97 126 SER A O 1
ATOM 973 N N . ALA A 1 127 ? 2.820 -9.193 17.445 1.00 38.06 127 ALA A N 1
ATOM 974 C CA . ALA A 1 127 ? 2.247 -10.542 17.427 1.00 38.06 127 ALA A CA 1
ATOM 975 C C . ALA A 1 127 ? 2.466 -11.297 16.093 1.00 38.06 127 ALA A C 1
ATOM 977 O O . ALA A 1 127 ? 1.685 -12.187 15.752 1.00 38.06 127 ALA A O 1
ATOM 978 N N . GLU A 1 128 ? 3.512 -10.979 15.319 1.00 39.19 128 GLU A N 1
ATOM 979 C CA . GLU A 1 128 ? 3.948 -11.833 14.203 1.00 39.19 128 GLU A CA 1
ATOM 980 C C . GLU A 1 128 ? 4.538 -13.148 14.749 1.00 39.19 128 GLU A C 1
ATOM 982 O O . GLU A 1 128 ? 5.699 -13.237 15.153 1.00 39.19 128 GLU A O 1
ATOM 987 N N . GLN A 1 129 ? 3.715 -14.201 14.760 1.00 33.12 129 GLN A N 1
ATOM 988 C CA . GLN A 1 129 ? 4.183 -15.581 14.870 1.00 33.12 129 GLN A CA 1
ATOM 989 C C . GLN A 1 129 ? 5.235 -15.835 13.781 1.00 33.12 129 GLN A C 1
ATOM 991 O O . GLN A 1 129 ? 4.965 -15.633 12.599 1.00 33.12 129 GLN A O 1
ATOM 996 N N . GLN A 1 130 ? 6.420 -16.321 14.165 1.00 28.77 130 GLN A N 1
ATOM 997 C CA . GLN A 1 130 ? 7.366 -16.928 13.228 1.00 28.77 130 GLN A CA 1
ATOM 998 C C . GLN A 1 130 ? 6.648 -18.043 12.455 1.00 28.77 130 GLN A C 1
ATOM 1000 O O . GLN A 1 130 ? 6.394 -19.120 12.996 1.00 28.77 130 GLN A O 1
ATOM 1005 N N . LEU A 1 131 ? 6.294 -17.775 11.198 1.00 32.66 131 LEU A N 1
ATOM 1006 C CA . LEU A 1 131 ? 5.691 -18.761 10.312 1.00 32.66 131 LEU A CA 1
ATOM 1007 C C . LEU A 1 131 ? 6.743 -19.815 9.948 1.00 32.66 131 LEU A C 1
ATOM 1009 O O . LEU A 1 131 ? 7.835 -19.497 9.474 1.00 32.66 131 LEU A O 1
ATOM 1013 N N . ALA A 1 132 ? 6.411 -21.079 10.210 1.00 28.50 132 ALA A N 1
ATOM 1014 C CA . ALA A 1 132 ? 7.213 -22.219 9.795 1.00 28.50 132 ALA A CA 1
ATOM 1015 C C . ALA A 1 132 ? 7.226 -22.330 8.256 1.00 28.50 132 ALA A C 1
ATOM 1017 O O . ALA A 1 132 ? 6.214 -22.029 7.622 1.00 28.50 132 ALA A O 1
ATOM 1018 N N . PRO A 1 133 ? 8.333 -22.781 7.640 1.00 28.53 133 PRO A N 1
ATOM 1019 C CA . PRO A 1 133 ? 8.391 -22.971 6.196 1.00 28.53 133 PRO A CA 1
ATOM 1020 C C . PRO A 1 133 ? 7.414 -24.069 5.750 1.00 28.53 133 PRO A C 1
ATOM 1022 O O . PRO A 1 133 ? 7.440 -25.182 6.282 1.00 28.53 133 PRO A O 1
ATOM 1025 N N . LEU A 1 134 ? 6.569 -23.754 4.765 1.00 30.20 134 LEU A N 1
ATOM 1026 C CA . LEU A 1 134 ? 5.686 -24.716 4.106 1.00 30.20 134 LEU A CA 1
ATOM 1027 C C . LEU A 1 134 ? 6.488 -25.695 3.231 1.00 30.20 134 LEU A C 1
ATOM 1029 O O . LEU A 1 134 ? 7.567 -25.390 2.715 1.00 30.20 134 LEU A O 1
ATOM 1033 N N . ALA A 1 135 ? 5.966 -26.917 3.130 1.00 28.23 135 ALA A N 1
ATOM 1034 C CA . ALA A 1 135 ? 6.606 -28.058 2.489 1.00 28.23 135 ALA A CA 1
ATOM 1035 C C . ALA A 1 135 ? 6.586 -27.956 0.953 1.00 28.23 135 ALA A C 1
ATOM 1037 O O . ALA A 1 135 ? 5.625 -27.497 0.349 1.00 28.23 135 ALA A O 1
ATOM 1038 N N . SER A 1 136 ? 7.648 -28.448 0.312 1.00 29.30 136 SER A N 1
ATOM 1039 C CA . SER A 1 136 ? 7.848 -28.406 -1.138 1.00 29.30 136 SER A CA 1
ATOM 1040 C C . SER A 1 136 ? 6.865 -29.303 -1.905 1.00 29.30 136 SER A C 1
ATOM 1042 O O . SER A 1 136 ? 6.841 -30.513 -1.663 1.00 29.30 136 SER A O 1
ATOM 1044 N N . GLY A 1 137 ? 6.150 -28.760 -2.899 1.00 35.97 137 GLY A N 1
ATOM 1045 C CA . GLY A 1 137 ? 5.435 -29.588 -3.883 1.00 35.97 137 GLY A CA 1
ATOM 1046 C C . GLY A 1 137 ? 4.416 -28.891 -4.790 1.00 35.97 137 GLY A C 1
ATOM 1047 O O . GLY A 1 137 ? 4.082 -29.442 -5.835 1.00 35.97 137 GLY A O 1
ATOM 1048 N N . GLN A 1 138 ? 3.959 -27.689 -4.445 1.00 40.69 138 GLN A N 1
ATOM 1049 C CA . GLN A 1 138 ? 3.112 -26.833 -5.282 1.00 40.69 138 GLN A CA 1
ATOM 1050 C C . GLN A 1 138 ? 3.878 -25.543 -5.594 1.00 40.69 138 GLN A C 1
ATOM 1052 O O . GLN A 1 138 ? 4.839 -25.212 -4.897 1.00 40.69 138 GLN A O 1
ATOM 1057 N N . THR A 1 139 ? 3.553 -24.842 -6.683 1.00 43.72 139 THR A N 1
ATOM 1058 C CA . THR A 1 139 ? 4.168 -23.536 -6.974 1.00 43.72 139 THR A CA 1
ATOM 1059 C C . THR A 1 139 ? 3.561 -22.478 -6.048 1.00 43.72 139 THR A C 1
ATOM 1061 O O . THR A 1 139 ? 2.927 -21.541 -6.529 1.00 43.72 139 THR A O 1
ATOM 1064 N N . ASP A 1 140 ? 3.727 -22.661 -4.736 1.00 55.62 140 ASP A N 1
ATOM 1065 C CA . ASP A 1 140 ? 3.356 -21.738 -3.660 1.00 55.62 140 ASP A CA 1
ATOM 1066 C C . ASP A 1 140 ? 4.241 -20.499 -3.798 1.00 55.62 140 ASP A C 1
ATOM 1068 O O . ASP A 1 140 ? 5.259 -20.325 -3.125 1.00 55.62 140 ASP A O 1
ATOM 1072 N N . PHE A 1 141 ? 3.913 -19.646 -4.767 1.00 69.25 141 PHE A N 1
ATOM 1073 C CA . PHE A 1 141 ? 4.616 -18.381 -4.938 1.00 69.25 141 PHE A CA 1
ATOM 1074 C C . PHE A 1 141 ? 4.284 -17.410 -3.792 1.00 69.25 141 PHE A C 1
ATOM 1076 O O . PHE A 1 141 ? 4.990 -16.413 -3.617 1.00 69.25 141 PHE A O 1
ATOM 1083 N N . ILE A 1 142 ? 3.226 -17.706 -3.029 1.00 75.75 142 ILE A N 1
ATOM 1084 C CA . ILE A 1 142 ? 2.851 -17.063 -1.773 1.00 75.75 142 ILE A CA 1
ATOM 1085 C C . ILE A 1 142 ? 3.219 -18.042 -0.660 1.00 75.75 142 ILE A C 1
ATOM 1087 O O . ILE A 1 142 ? 2.517 -19.004 -0.392 1.00 75.75 142 ILE A O 1
ATOM 1091 N N . SER A 1 143 ? 4.366 -17.818 -0.027 1.00 80.12 143 SER A N 1
ATOM 1092 C CA . SER A 1 143 ? 4.896 -18.734 0.990 1.00 80.12 143 SER A CA 1
ATOM 1093 C C . SER A 1 143 ? 4.161 -18.675 2.335 1.00 80.12 143 SER A C 1
ATOM 1095 O O . SER A 1 143 ? 4.460 -19.464 3.226 1.00 80.12 143 SER A O 1
ATOM 1097 N N . ASP A 1 144 ? 3.282 -17.694 2.524 1.00 83.94 144 ASP A N 1
ATOM 1098 C CA . ASP A 1 144 ? 2.605 -17.374 3.784 1.00 83.94 144 ASP A CA 1
ATOM 1099 C C . ASP A 1 144 ? 1.069 -17.379 3.668 1.00 83.94 144 ASP A C 1
ATOM 1101 O O . ASP A 1 144 ? 0.376 -16.869 4.554 1.00 83.94 144 ASP A O 1
ATOM 1105 N N . GLY A 1 145 ? 0.516 -17.962 2.602 1.00 91.62 145 GLY A N 1
ATOM 1106 C CA . GLY A 1 145 ? -0.925 -18.110 2.428 1.00 91.62 145 GLY A CA 1
ATOM 1107 C C . GLY A 1 145 ? -1.340 -18.356 0.984 1.00 91.62 145 GLY A C 1
ATOM 1108 O O . GLY A 1 145 ? -0.654 -19.054 0.257 1.00 91.62 145 GLY A O 1
ATOM 1109 N N . VAL A 1 146 ? -2.477 -17.784 0.583 1.00 94.81 146 VAL A N 1
ATOM 1110 C CA . VAL A 1 146 ? -3.098 -17.994 -0.735 1.00 94.81 146 VAL A CA 1
ATOM 1111 C C . VAL A 1 146 ? -3.304 -16.691 -1.491 1.00 94.81 146 VAL A C 1
ATOM 1113 O O . VAL A 1 146 ? -3.411 -15.615 -0.890 1.00 94.81 146 VAL A O 1
ATOM 1116 N N . GLY A 1 147 ? -3.437 -16.758 -2.815 1.00 96.56 147 GLY A N 1
ATOM 1117 C CA . GLY A 1 147 ? -3.736 -15.577 -3.611 1.00 96.56 147 GLY A CA 1
ATOM 1118 C C . GLY A 1 147 ? -3.371 -15.650 -5.086 1.00 96.56 147 GLY A C 1
ATOM 1119 O O . GLY A 1 147 ? -3.005 -16.674 -5.655 1.00 96.56 147 GLY A O 1
ATOM 1120 N N . GLY A 1 148 ? -3.490 -14.497 -5.733 1.00 96.00 148 GLY A N 1
ATOM 1121 C CA . GLY A 1 148 ? -3.139 -14.331 -7.135 1.00 96.00 148 GLY A CA 1
ATOM 1122 C C . GLY A 1 148 ? -2.188 -13.163 -7.343 1.00 96.00 148 GLY A C 1
ATOM 1123 O O . GLY A 1 148 ? -2.291 -12.138 -6.664 1.00 96.00 148 GLY A O 1
ATOM 1124 N N . ARG A 1 149 ? -1.298 -13.301 -8.327 1.00 97.00 149 ARG A N 1
ATOM 1125 C CA . ARG A 1 149 ? -0.395 -12.249 -8.797 1.00 97.00 149 ARG A CA 1
ATOM 1126 C C . ARG A 1 149 ? -0.407 -12.168 -10.317 1.00 97.00 149 ARG A C 1
ATOM 1128 O O . ARG A 1 149 ? -0.399 -13.177 -11.019 1.00 97.00 149 ARG A O 1
ATOM 1135 N N . ASN A 1 150 ? -0.378 -10.948 -10.845 1.00 96.44 150 ASN A N 1
ATOM 1136 C CA . ASN A 1 150 ? -0.081 -10.719 -12.255 1.00 96.44 150 ASN A CA 1
ATOM 1137 C C . ASN A 1 150 ? 1.052 -9.703 -12.382 1.00 96.44 150 ASN A C 1
ATOM 1139 O O . ASN A 1 150 ? 0.920 -8.565 -11.928 1.00 96.44 150 ASN A O 1
ATOM 1143 N N . TYR A 1 151 ? 2.143 -10.097 -13.040 1.00 97.00 151 TYR A N 1
ATOM 1144 C CA . TYR A 1 151 ? 3.197 -9.161 -13.413 1.00 97.00 151 TYR A CA 1
ATOM 1145 C C . TYR A 1 151 ? 2.809 -8.347 -14.645 1.00 97.00 151 TYR A C 1
ATOM 1147 O O . TYR A 1 151 ? 2.027 -8.791 -15.493 1.00 97.00 151 TYR A O 1
ATOM 1155 N N . ILE A 1 152 ? 3.385 -7.152 -14.733 1.00 96.38 152 ILE A N 1
ATOM 1156 C CA . ILE A 1 152 ? 3.200 -6.189 -15.811 1.00 96.38 152 ILE A CA 1
ATOM 1157 C C . ILE A 1 152 ? 4.586 -5.749 -16.300 1.00 96.38 152 ILE A C 1
ATOM 1159 O O . ILE A 1 152 ? 5.360 -5.148 -15.550 1.00 96.38 152 ILE A O 1
ATOM 1163 N N . ALA A 1 153 ? 4.883 -6.031 -17.566 1.00 88.06 153 ALA A N 1
ATOM 1164 C CA . ALA A 1 153 ? 5.987 -5.435 -18.317 1.00 88.06 153 ALA A CA 1
ATOM 1165 C C . ALA A 1 153 ? 5.512 -4.118 -18.973 1.00 88.06 153 ALA A C 1
ATOM 1167 O O . ALA A 1 153 ? 4.336 -4.011 -19.310 1.00 88.06 153 ALA A O 1
ATOM 1168 N N . PRO A 1 154 ? 6.354 -3.106 -19.238 1.00 79.94 154 PRO A N 1
ATOM 1169 C CA . PRO A 1 154 ? 7.809 -3.071 -19.120 1.00 79.94 154 PRO A CA 1
ATOM 1170 C C . PRO A 1 154 ? 8.315 -2.689 -17.719 1.00 79.94 154 PRO A C 1
ATOM 1172 O O . PRO A 1 154 ? 7.564 -2.222 -16.862 1.00 79.94 154 PRO A O 1
ATOM 1175 N N . SER A 1 155 ? 9.626 -2.842 -17.532 1.00 75.81 155 SER A N 1
ATOM 1176 C CA . SER A 1 155 ? 10.397 -2.230 -16.448 1.00 75.81 155 SER A CA 1
ATOM 1177 C C . SER A 1 155 ? 10.204 -0.710 -16.425 1.00 75.81 155 SER A C 1
ATOM 1179 O O . SER A 1 155 ? 10.293 -0.062 -17.469 1.00 75.81 155 SER A O 1
ATOM 1181 N N . GLY A 1 156 ? 9.970 -0.122 -15.253 1.00 74.38 156 GLY A N 1
ATOM 1182 C CA . GLY A 1 156 ? 9.949 1.334 -15.094 1.00 74.38 156 GLY A CA 1
ATOM 1183 C C . GLY A 1 156 ? 11.346 1.976 -15.176 1.00 74.38 156 GLY A C 1
ATOM 1184 O O . GLY A 1 156 ? 12.359 1.294 -15.006 1.00 74.38 156 GLY A O 1
ATOM 1185 N N . SER A 1 157 ? 11.380 3.290 -15.430 1.00 78.75 157 SER A N 1
ATOM 1186 C CA . SER A 1 157 ? 12.545 4.182 -15.249 1.00 78.75 157 SER A CA 1
ATOM 1187 C C . SER A 1 157 ? 12.392 5.032 -13.984 1.00 78.75 157 SER A C 1
ATOM 1189 O O . SER A 1 157 ? 11.277 5.141 -13.469 1.00 78.75 157 SER A O 1
ATOM 1191 N N . SER A 1 158 ? 13.475 5.616 -13.455 1.00 75.69 158 SER A N 1
ATOM 1192 C CA . SER A 1 158 ? 13.405 6.452 -12.246 1.00 75.69 158 SER A CA 1
ATOM 1193 C C . SER A 1 158 ? 12.265 7.476 -12.354 1.00 75.69 158 SER A C 1
ATOM 1195 O O . SER A 1 158 ? 11.984 7.988 -13.438 1.00 75.69 158 SER A O 1
ATOM 1197 N N . SER A 1 159 ? 11.564 7.732 -11.244 1.00 78.81 159 SER A N 1
ATOM 1198 C CA . SER A 1 159 ? 10.304 8.501 -11.189 1.00 78.81 159 SER A CA 1
ATOM 1199 C C . SER A 1 159 ? 9.073 7.867 -11.852 1.00 78.81 159 SER A C 1
ATOM 1201 O O . SER A 1 159 ? 8.003 8.479 -11.824 1.00 78.81 159 SER A O 1
ATOM 1203 N N . SER A 1 160 ? 9.162 6.654 -12.411 1.00 90.75 160 SER A N 1
ATOM 1204 C CA . SER A 1 160 ? 7.966 5.986 -12.930 1.00 90.75 160 SER A CA 1
ATOM 1205 C C . SER A 1 160 ? 7.044 5.531 -11.807 1.00 90.75 160 SER A C 1
ATOM 1207 O O . SER A 1 160 ? 7.496 5.120 -10.733 1.00 90.75 160 SER A O 1
ATOM 1209 N N . TYR A 1 161 ? 5.748 5.531 -12.101 1.00 94.50 161 TYR A N 1
ATOM 1210 C CA . TYR A 1 161 ? 4.720 5.046 -11.197 1.00 94.50 161 TYR A CA 1
ATOM 1211 C C . TYR A 1 161 ? 3.742 4.101 -11.874 1.00 94.50 161 TYR A C 1
ATOM 1213 O O . TYR A 1 161 ? 3.415 4.255 -13.054 1.00 94.50 161 TYR A O 1
ATOM 1221 N N . LEU A 1 162 ? 3.231 3.165 -11.081 1.00 97.12 162 LEU A N 1
ATOM 1222 C CA . LEU A 1 162 ? 2.042 2.385 -11.386 1.00 97.12 162 LEU A CA 1
ATOM 1223 C C . LEU A 1 162 ? 0.846 3.039 -10.702 1.00 97.12 162 LEU A C 1
ATOM 1225 O O . LEU A 1 162 ? 0.892 3.343 -9.512 1.00 97.12 162 LEU A O 1
ATOM 1229 N N . MET A 1 163 ? -0.231 3.231 -11.451 1.00 96.38 163 MET A N 1
ATOM 1230 C CA . MET A 1 163 ? -1.511 3.705 -10.944 1.00 96.38 163 MET A CA 1
ATOM 1231 C C . MET A 1 163 ? -2.604 2.693 -11.274 1.00 96.38 163 MET A C 1
ATOM 1233 O O . MET A 1 163 ? -2.635 2.149 -12.376 1.00 96.38 163 MET A O 1
ATOM 1237 N N . SER A 1 164 ? -3.523 2.474 -10.340 1.00 97.62 164 SER A N 1
ATOM 1238 C CA . SER A 1 164 ? -4.739 1.693 -10.562 1.00 97.62 164 SER A CA 1
ATOM 1239 C C . SER A 1 164 ? -5.870 2.243 -9.705 1.00 97.62 164 SER A C 1
ATOM 1241 O O . SER A 1 164 ? -5.650 2.661 -8.570 1.00 97.62 164 SER A O 1
ATOM 1243 N N . SER A 1 165 ? -7.098 2.170 -10.208 1.00 96.69 165 SER A N 1
ATOM 1244 C CA . SER A 1 165 ? -8.277 2.192 -9.346 1.00 96.69 165 SER A CA 1
ATOM 1245 C C . SER A 1 165 ? -8.498 0.783 -8.802 1.00 96.69 165 SER A C 1
ATOM 1247 O O . SER A 1 165 ? -8.489 -0.175 -9.568 1.00 96.69 165 SER A O 1
ATOM 1249 N N . LEU A 1 166 ? -8.638 0.629 -7.494 1.00 98.56 166 LEU A N 1
ATOM 1250 C CA . LEU A 1 166 ? -8.989 -0.622 -6.840 1.00 98.56 166 LEU A CA 1
ATOM 1251 C C . LEU A 1 166 ? -10.406 -0.487 -6.298 1.00 98.56 166 LEU A C 1
ATOM 1253 O O . LEU A 1 166 ? -10.674 0.365 -5.453 1.00 98.56 166 LEU A O 1
ATOM 1257 N N . GLN A 1 167 ? -11.307 -1.346 -6.761 1.00 98.31 167 GLN A N 1
ATOM 1258 C CA . GLN A 1 167 ? -12.582 -1.538 -6.089 1.00 98.31 167 GLN A CA 1
ATOM 1259 C C . GLN A 1 167 ? -12.341 -2.439 -4.879 1.00 98.31 167 GLN A C 1
ATOM 1261 O O . GLN A 1 167 ? -12.071 -3.634 -5.032 1.00 98.31 167 GLN A O 1
ATOM 1266 N N . LEU A 1 168 ? -12.431 -1.854 -3.685 1.00 98.31 168 LEU A N 1
ATOM 1267 C CA . LEU A 1 168 ? -12.349 -2.597 -2.438 1.00 98.31 168 LEU A CA 1
ATOM 1268 C C . LEU A 1 168 ? -13.535 -3.565 -2.364 1.00 98.31 168 LEU A C 1
ATOM 1270 O O . LEU A 1 168 ? -14.663 -3.193 -2.719 1.00 98.31 168 LEU A O 1
ATOM 1274 N N . PRO A 1 169 ? -13.311 -4.814 -1.936 1.00 97.69 169 PRO A N 1
ATOM 1275 C CA . PRO A 1 169 ? -14.367 -5.810 -1.900 1.00 97.69 169 PRO A CA 1
ATOM 1276 C C . PRO A 1 169 ? -15.414 -5.463 -0.835 1.00 97.69 169 PRO A C 1
ATOM 1278 O O . PRO A 1 169 ? -15.146 -4.754 0.136 1.00 97.69 169 PRO A O 1
ATOM 1281 N N . VAL A 1 170 ? -16.627 -5.987 -1.016 1.00 97.19 170 VAL A N 1
ATOM 1282 C CA . VAL A 1 170 ? -17.605 -6.074 0.077 1.00 97.19 170 VAL A CA 1
ATOM 1283 C C . VAL A 1 170 ? -17.089 -7.042 1.140 1.00 97.19 170 VAL A C 1
ATOM 1285 O O . VAL A 1 170 ? -16.471 -8.053 0.807 1.00 97.19 170 VAL A O 1
ATOM 1288 N N . ASP A 1 171 ? -17.425 -6.798 2.406 1.00 97.38 171 ASP A N 1
ATOM 1289 C CA . ASP A 1 171 ? -16.959 -7.615 3.536 1.00 97.38 171 ASP A CA 1
ATOM 1290 C C . ASP A 1 171 ? -17.251 -9.115 3.386 1.00 97.38 171 ASP A C 1
ATOM 1292 O O . ASP A 1 171 ? -16.507 -9.948 3.889 1.00 97.38 171 ASP A O 1
ATOM 1296 N N . SER A 1 172 ? -18.333 -9.487 2.693 1.00 96.38 172 SER A N 1
ATOM 1297 C CA . SER A 1 172 ? -18.713 -10.893 2.485 1.00 96.38 172 SER A CA 1
ATOM 1298 C C . SER A 1 172 ? -17.766 -11.670 1.559 1.00 96.38 172 SER A C 1
ATOM 1300 O O . SER A 1 172 ? -17.752 -12.905 1.612 1.00 96.38 172 SER A O 1
ATOM 1302 N N . TYR A 1 173 ? -16.957 -10.969 0.756 1.00 96.38 173 TYR A N 1
ATOM 1303 C CA . TYR A 1 173 ? -15.890 -11.548 -0.067 1.00 96.38 173 TYR A CA 1
ATOM 1304 C C . TYR A 1 173 ? -14.546 -11.625 0.660 1.00 96.38 173 TYR A C 1
ATOM 1306 O O . TYR A 1 173 ? -13.569 -12.084 0.074 1.00 96.38 173 TYR A O 1
ATOM 1314 N N . VAL A 1 174 ? -14.488 -11.211 1.927 1.00 97.62 174 VAL A N 1
ATOM 1315 C CA . VAL A 1 174 ? -13.253 -11.176 2.705 1.00 97.62 174 VAL A CA 1
ATOM 1316 C C . VAL A 1 174 ? -13.404 -12.095 3.906 1.00 97.62 174 VAL A C 1
ATOM 1318 O O . VAL A 1 174 ? -14.227 -11.882 4.794 1.00 97.62 174 VAL A O 1
ATOM 1321 N N . VAL A 1 175 ? -12.608 -13.154 3.925 1.00 96.69 175 VAL A N 1
ATOM 1322 C CA . VAL A 1 175 ? -12.457 -14.040 5.078 1.00 96.69 175 VAL A CA 1
ATOM 1323 C C . VAL A 1 175 ? -10.962 -14.122 5.344 1.00 96.69 175 VAL A C 1
ATOM 1325 O O . VAL A 1 175 ? -10.302 -15.003 4.783 1.00 96.69 175 VAL A O 1
ATOM 1328 N N . PRO A 1 176 ? -10.409 -13.176 6.126 1.00 90.75 176 PRO A N 1
ATOM 1329 C CA . PRO A 1 176 ? -9.012 -13.251 6.512 1.00 90.75 176 PRO A CA 1
ATOM 1330 C C . PRO A 1 176 ? -8.830 -14.431 7.476 1.00 90.75 176 PRO A C 1
ATOM 1332 O O . PRO A 1 176 ? -9.719 -14.723 8.281 1.00 90.75 176 PRO A O 1
ATOM 1335 N N . LYS A 1 177 ? -7.681 -15.105 7.401 1.00 91.00 177 LYS A N 1
ATOM 1336 C CA . LYS A 1 177 ? -7.227 -16.012 8.466 1.00 91.00 177 LYS A CA 1
ATOM 1337 C C . LYS A 1 177 ? -6.308 -15.271 9.420 1.00 91.00 177 LYS A C 1
ATOM 1339 O O . LYS A 1 177 ? -6.644 -15.137 10.591 1.00 91.00 177 LYS A O 1
ATOM 1344 N N . THR A 1 178 ? -5.238 -14.701 8.879 1.00 91.00 178 THR A N 1
ATOM 1345 C CA . THR A 1 178 ? -4.386 -13.742 9.588 1.00 91.00 178 THR A CA 1
ATOM 1346 C C . THR A 1 178 ? -4.648 -12.330 9.078 1.00 91.00 178 THR A C 1
ATOM 1348 O O . THR A 1 178 ? -4.981 -11.439 9.851 1.00 91.00 178 THR A O 1
ATOM 1351 N N . ALA A 1 179 ? -4.565 -12.127 7.763 1.00 93.12 179 ALA A N 1
ATOM 1352 C CA . ALA A 1 179 ? -4.819 -10.838 7.128 1.00 93.12 179 ALA A CA 1
ATOM 1353 C C . ALA A 1 179 ? -5.194 -11.022 5.653 1.00 93.12 179 ALA A C 1
ATOM 1355 O O . ALA A 1 179 ? -4.862 -12.039 5.046 1.00 93.12 179 ALA A O 1
ATOM 1356 N N . ALA A 1 180 ? -5.889 -10.043 5.078 1.00 97.25 180 ALA A N 1
ATOM 1357 C CA . ALA A 1 180 ? -6.242 -10.016 3.661 1.00 97.25 180 ALA A CA 1
ATOM 1358 C C . ALA A 1 180 ? -5.771 -8.701 3.041 1.00 97.25 180 ALA A C 1
ATOM 1360 O O . ALA A 1 180 ? -5.984 -7.631 3.620 1.00 97.25 180 ALA A O 1
ATOM 1361 N N . TYR A 1 181 ? -5.146 -8.784 1.869 1.00 98.38 181 TYR A N 1
ATOM 1362 C CA . TYR A 1 181 ? -4.482 -7.646 1.247 1.00 98.38 181 TYR A CA 1
ATOM 1363 C C . TYR A 1 181 ? -4.803 -7.496 -0.233 1.00 98.38 181 TYR A C 1
ATOM 1365 O O . TYR A 1 181 ? -4.999 -8.473 -0.953 1.00 98.38 181 TYR A O 1
ATOM 1373 N N . ASN A 1 182 ? -4.797 -6.252 -0.699 1.00 98.62 182 ASN A N 1
ATOM 1374 C CA . ASN A 1 182 ? -4.832 -5.911 -2.114 1.00 98.62 182 ASN A CA 1
ATOM 1375 C C . ASN A 1 182 ? -3.691 -4.937 -2.400 1.00 98.62 182 ASN A C 1
ATOM 1377 O O . ASN A 1 182 ? -3.625 -3.874 -1.783 1.00 98.62 182 ASN A O 1
ATOM 1381 N N . TYR A 1 183 ? -2.803 -5.297 -3.323 1.00 98.19 183 TYR A N 1
ATOM 1382 C CA . TYR A 1 183 ? -1.553 -4.586 -3.565 1.00 98.19 183 TYR A CA 1
ATOM 1383 C C . TYR A 1 183 ? -1.366 -4.218 -5.034 1.00 98.19 183 TYR A C 1
ATOM 1385 O O . TYR A 1 183 ? -1.700 -4.982 -5.943 1.00 98.19 183 TYR A O 1
ATOM 1393 N N . ILE A 1 184 ? -0.742 -3.065 -5.246 1.00 98.50 184 ILE A N 1
ATOM 1394 C CA . ILE A 1 184 ? 0.114 -2.798 -6.400 1.00 98.50 184 ILE A CA 1
ATOM 1395 C C . ILE A 1 184 ? 1.570 -2.846 -5.929 1.00 98.50 184 ILE A C 1
ATOM 1397 O O . ILE A 1 184 ? 1.853 -2.748 -4.738 1.00 98.50 184 ILE A O 1
ATOM 1401 N N . GLY A 1 185 ? 2.528 -3.003 -6.829 1.00 97.44 185 GLY A N 1
ATOM 1402 C CA . GLY A 1 185 ? 3.908 -3.110 -6.383 1.00 97.44 185 GLY A CA 1
ATOM 1403 C C . GLY A 1 185 ? 4.897 -3.334 -7.498 1.00 97.44 185 GLY A C 1
ATOM 1404 O O . GLY A 1 185 ? 4.546 -3.297 -8.677 1.00 97.44 185 GLY A O 1
ATOM 1405 N N . PHE A 1 186 ? 6.139 -3.598 -7.123 1.00 97.31 186 PHE A N 1
ATOM 1406 C CA . PHE A 1 186 ? 7.210 -3.893 -8.064 1.00 97.31 186 PHE A CA 1
ATOM 1407 C C . PHE A 1 186 ? 8.218 -4.867 -7.465 1.00 97.31 186 PHE A C 1
ATOM 1409 O O . PHE A 1 186 ? 8.225 -5.123 -6.260 1.00 97.31 186 PHE A O 1
ATOM 1416 N N . THR A 1 187 ? 9.065 -5.403 -8.335 1.00 95.31 187 THR A N 1
ATOM 1417 C CA . THR A 1 187 ? 10.160 -6.297 -7.966 1.00 95.31 187 THR A CA 1
ATOM 1418 C C . THR A 1 187 ? 11.399 -6.014 -8.809 1.00 95.31 187 THR A C 1
ATOM 1420 O O . THR A 1 187 ? 11.285 -5.664 -9.992 1.00 95.31 187 THR A O 1
ATOM 1423 N N . ASN A 1 188 ? 12.579 -6.159 -8.216 1.00 93.88 188 ASN A N 1
ATOM 1424 C CA . ASN A 1 188 ? 13.857 -6.336 -8.899 1.00 93.88 188 ASN A CA 1
ATOM 1425 C C . ASN A 1 188 ? 14.786 -7.226 -8.051 1.00 93.88 188 ASN A C 1
ATOM 1427 O O . ASN A 1 188 ? 14.374 -7.776 -7.036 1.00 93.88 188 ASN A O 1
ATOM 1431 N N . SER A 1 189 ? 16.048 -7.388 -8.457 1.00 93.31 189 SER A N 1
ATOM 1432 C CA . SER A 1 189 ? 16.998 -8.258 -7.744 1.00 93.31 189 SER A CA 1
ATOM 1433 C C . SER A 1 189 ? 17.293 -7.841 -6.297 1.00 93.31 189 SER A C 1
ATOM 1435 O O . SER A 1 189 ? 17.763 -8.667 -5.519 1.00 93.31 189 SER A O 1
ATOM 1437 N N . GLN A 1 190 ? 17.054 -6.580 -5.940 1.00 95.44 190 GLN A N 1
ATOM 1438 C CA . GLN A 1 190 ? 17.351 -6.013 -4.625 1.00 95.44 190 GLN A CA 1
ATOM 1439 C C . GLN A 1 190 ? 16.090 -5.595 -3.868 1.00 95.44 190 GLN A C 1
ATOM 1441 O O . GLN A 1 190 ? 16.112 -5.554 -2.645 1.00 95.44 190 GLN A O 1
ATOM 1446 N N . TYR A 1 191 ? 15.002 -5.276 -4.562 1.00 95.88 191 TYR A N 1
ATOM 1447 C CA . TYR A 1 191 ? 13.801 -4.684 -3.996 1.00 95.88 191 TYR A CA 1
ATOM 1448 C C . TYR A 1 191 ? 12.569 -5.526 -4.290 1.00 95.88 191 TYR A C 1
ATOM 1450 O O . TYR A 1 191 ? 12.326 -5.908 -5.430 1.00 95.88 191 TYR A O 1
ATOM 1458 N N . GLU A 1 192 ? 11.746 -5.717 -3.266 1.00 96.00 192 GLU A N 1
ATOM 1459 C CA . GLU A 1 192 ? 10.397 -6.270 -3.377 1.00 96.00 192 GLU A CA 1
ATOM 1460 C C . GLU A 1 192 ? 9.457 -5.310 -2.654 1.00 96.00 192 GLU A C 1
ATOM 1462 O O . GLU A 1 192 ? 9.693 -5.002 -1.485 1.00 96.00 192 GLU A O 1
ATOM 1467 N N . ALA A 1 193 ? 8.423 -4.812 -3.329 1.00 96.94 193 ALA A N 1
ATOM 1468 C CA . ALA A 1 193 ? 7.459 -3.902 -2.722 1.00 96.94 193 ALA A CA 1
ATOM 1469 C C . ALA A 1 193 ? 6.022 -4.333 -3.017 1.00 96.94 193 ALA A C 1
ATOM 1471 O O . ALA A 1 193 ? 5.643 -4.477 -4.179 1.00 96.94 193 ALA A O 1
ATOM 1472 N N . ASP A 1 194 ? 5.239 -4.491 -1.955 1.00 97.62 194 ASP A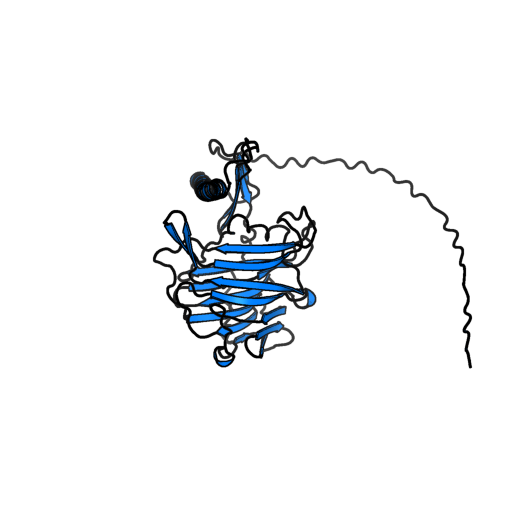 N 1
ATOM 1473 C CA . ASP A 1 194 ? 3.798 -4.722 -1.924 1.00 97.62 194 ASP A CA 1
ATOM 1474 C C . ASP A 1 194 ? 3.137 -3.534 -1.214 1.00 97.62 194 ASP A C 1
ATOM 1476 O O . ASP A 1 194 ? 3.298 -3.320 -0.010 1.00 97.62 194 ASP A O 1
ATOM 1480 N N . LEU A 1 195 ? 2.449 -2.705 -1.997 1.00 98.12 195 LEU A N 1
ATOM 1481 C CA . LEU A 1 195 ? 1.979 -1.377 -1.619 1.00 98.12 195 LEU A CA 1
ATOM 1482 C C . LEU A 1 195 ? 0.482 -1.271 -1.921 1.00 98.12 195 LEU A C 1
ATOM 1484 O O . LEU A 1 195 ? 0.051 -1.376 -3.069 1.00 98.12 195 LEU A O 1
ATOM 1488 N N . GLY A 1 196 ? -0.352 -1.089 -0.907 1.00 98.38 196 GLY A N 1
ATOM 1489 C CA . GLY A 1 196 ? -1.792 -1.066 -1.129 1.00 98.38 196 GLY A CA 1
ATOM 1490 C C . GLY A 1 196 ? -2.581 -1.027 0.158 1.00 98.38 196 GLY A C 1
ATOM 1491 O O . GLY A 1 196 ? -2.374 -0.134 0.975 1.00 98.38 196 GLY A O 1
ATOM 1492 N N . THR A 1 197 ? -3.507 -1.966 0.323 1.00 98.38 197 THR A N 1
ATOM 1493 C CA . THR A 1 197 ? -4.449 -1.960 1.440 1.00 98.38 197 THR A CA 1
ATOM 1494 C C . THR A 1 197 ? -4.533 -3.288 2.174 1.00 98.38 197 THR A C 1
ATOM 1496 O O . THR A 1 197 ? -4.499 -4.344 1.541 1.00 98.38 197 THR A O 1
ATOM 1499 N N . VAL A 1 198 ? -4.742 -3.221 3.488 1.00 98.25 198 VAL A N 1
ATOM 1500 C CA . VAL A 1 198 ? -5.037 -4.352 4.377 1.00 98.25 198 VAL A CA 1
ATOM 1501 C C . VAL A 1 198 ? -6.443 -4.232 4.948 1.00 98.25 198 VAL A C 1
ATOM 1503 O O . VAL A 1 198 ? -6.862 -3.145 5.349 1.00 98.25 198 VAL A O 1
ATOM 1506 N N . PHE A 1 199 ? -7.161 -5.348 4.999 1.00 98.12 199 PHE A N 1
ATOM 1507 C CA . PHE A 1 199 ? -8.462 -5.421 5.647 1.00 98.12 199 PHE A CA 1
ATOM 1508 C C . PHE A 1 199 ? -8.323 -5.391 7.172 1.00 98.12 199 PHE A C 1
ATOM 1510 O O . PHE A 1 199 ? -7.536 -6.146 7.743 1.00 98.12 199 PHE A O 1
ATOM 1517 N N . VAL A 1 200 ? -9.124 -4.560 7.833 1.00 96.81 200 VAL A N 1
ATOM 1518 C CA . VAL A 1 200 ? -9.179 -4.440 9.294 1.00 96.81 200 VAL A CA 1
ATOM 1519 C C . VAL A 1 200 ? -10.612 -4.585 9.793 1.00 96.81 200 VAL A C 1
ATOM 1521 O O . VAL A 1 200 ? -11.563 -4.247 9.092 1.00 96.81 200 VAL A O 1
ATOM 1524 N N . THR A 1 201 ? -10.763 -5.066 11.026 1.00 96.19 201 THR A N 1
ATOM 1525 C CA . THR A 1 201 ? -12.059 -5.213 11.719 1.00 96.19 201 THR A CA 1
ATOM 1526 C C . THR A 1 201 ? -12.177 -4.305 12.944 1.00 96.19 201 THR A C 1
ATOM 1528 O O . THR A 1 201 ? -13.019 -4.540 13.806 1.00 96.19 201 THR A O 1
ATOM 1531 N N . SER A 1 202 ? -11.280 -3.325 13.053 1.00 94.81 202 SER A N 1
ATOM 1532 C CA . SER A 1 202 ? -11.147 -2.408 14.186 1.00 94.81 202 SER A CA 1
ATOM 1533 C C . SER A 1 202 ? -11.342 -0.944 13.782 1.00 94.81 202 SER A C 1
ATOM 1535 O O . SER A 1 202 ? -10.787 -0.039 14.405 1.00 94.81 202 SER A O 1
ATOM 1537 N N . ALA A 1 203 ? -12.098 -0.698 12.711 1.00 94.19 203 ALA A N 1
ATOM 1538 C CA . ALA A 1 203 ? -12.434 0.647 12.259 1.00 94.19 203 ALA A CA 1
ATOM 1539 C C . ALA A 1 203 ? -13.691 1.193 12.967 1.00 94.19 203 ALA A C 1
ATOM 1541 O O . ALA A 1 203 ? -14.354 0.487 13.732 1.00 94.19 203 ALA A O 1
ATOM 1542 N N . GLY A 1 204 ? -14.020 2.452 12.694 1.00 94.00 204 GLY A N 1
ATOM 1543 C CA . GLY A 1 204 ? -15.179 3.155 13.229 1.00 94.00 204 GLY A CA 1
ATOM 1544 C C . GLY A 1 204 ? -14.979 3.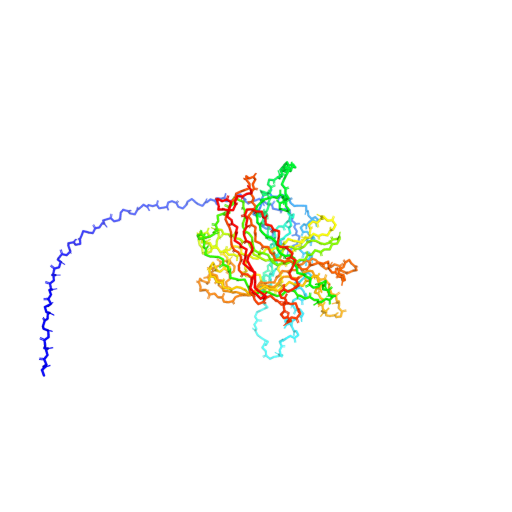672 14.660 1.00 94.00 204 GLY A C 1
ATOM 1545 O O . GLY A 1 204 ? -14.011 3.321 15.341 1.00 94.00 204 GLY A O 1
ATOM 1546 N N . PRO A 1 205 ? -15.915 4.493 15.165 1.00 90.88 205 PRO A N 1
ATOM 1547 C CA . PRO A 1 205 ? -15.792 5.165 16.464 1.00 90.88 205 PRO A CA 1
ATOM 1548 C C . PRO A 1 205 ? -15.649 4.186 17.641 1.00 90.88 205 PRO A C 1
ATOM 1550 O O . PRO A 1 205 ? -14.970 4.487 18.629 1.00 90.88 205 PRO A O 1
ATOM 1553 N N . ASN A 1 206 ? -16.247 2.998 17.501 1.00 92.94 206 ASN A N 1
ATOM 1554 C CA . ASN A 1 206 ? -16.244 1.923 18.494 1.00 92.94 206 ASN A CA 1
ATOM 1555 C C . ASN A 1 206 ? -15.252 0.792 18.171 1.00 92.94 206 ASN A C 1
ATOM 1557 O O . ASN A 1 206 ? -15.310 -0.254 18.816 1.00 92.94 206 ASN A O 1
ATOM 1561 N N . SER A 1 207 ? -14.383 0.966 17.168 1.00 92.19 207 SER A N 1
ATOM 1562 C CA . SER A 1 207 ? -13.380 -0.032 16.765 1.00 92.19 207 SER A CA 1
ATOM 1563 C C . SER A 1 207 ? -13.968 -1.424 16.476 1.00 92.19 207 SER A C 1
ATOM 1565 O O . SER A 1 207 ? -13.363 -2.443 16.802 1.00 92.19 207 SER A O 1
ATOM 1567 N N . ASN A 1 208 ? -15.164 -1.477 15.889 1.00 93.69 208 ASN A N 1
ATOM 1568 C CA . ASN A 1 208 ? -15.891 -2.710 15.569 1.00 93.69 208 ASN A CA 1
ATOM 1569 C C . ASN A 1 208 ? -16.411 -2.754 14.122 1.00 93.69 208 ASN A C 1
ATOM 1571 O O . ASN A 1 208 ? -17.125 -3.688 13.744 1.00 93.69 208 ASN A O 1
ATOM 1575 N N . GLU A 1 209 ? -16.064 -1.754 13.317 1.00 95.88 209 GLU A N 1
ATOM 1576 C CA . GLU A 1 209 ? -16.388 -1.688 11.901 1.00 95.88 209 GLU A CA 1
ATOM 1577 C C . GLU A 1 209 ? -15.252 -2.264 11.056 1.00 95.88 209 GLU A C 1
ATOM 1579 O O . GLU A 1 209 ? -14.106 -2.433 11.489 1.00 95.88 209 GLU A O 1
ATOM 1584 N N . LYS A 1 210 ? -15.598 -2.594 9.816 1.00 97.31 210 LYS A N 1
ATOM 1585 C CA . LYS A 1 210 ? -14.690 -3.183 8.841 1.00 97.31 210 LYS A CA 1
ATOM 1586 C C . LYS A 1 210 ? -14.278 -2.141 7.819 1.00 97.31 210 LYS A C 1
ATOM 1588 O O . LYS A 1 210 ? -15.081 -1.304 7.417 1.00 97.31 210 LYS A O 1
ATOM 1593 N N . GLY A 1 211 ? -13.038 -2.227 7.366 1.00 97.62 211 GLY A N 1
ATOM 1594 C CA . GLY A 1 211 ? -12.542 -1.347 6.321 1.00 97.62 211 GLY A CA 1
ATOM 1595 C C . GLY A 1 211 ? -11.146 -1.720 5.864 1.00 97.62 211 GLY A C 1
ATOM 1596 O O . GLY A 1 211 ? -10.623 -2.785 6.191 1.00 97.62 211 GLY A O 1
ATOM 1597 N N . TRP A 1 212 ? -10.545 -0.822 5.095 1.00 98.44 212 TRP A N 1
ATOM 1598 C CA . TRP A 1 212 ? -9.250 -1.024 4.463 1.00 98.44 212 TRP A CA 1
ATOM 1599 C C . TRP A 1 212 ? -8.278 0.088 4.845 1.00 98.44 212 TRP A C 1
ATOM 1601 O O . TRP A 1 212 ? -8.539 1.262 4.595 1.00 98.44 212 TRP A O 1
ATOM 1611 N N . ARG A 1 213 ? -7.142 -0.264 5.445 1.00 96.88 213 ARG A N 1
ATOM 1612 C CA . ARG A 1 213 ? -6.066 0.690 5.767 1.00 96.88 213 ARG A CA 1
ATOM 1613 C C . ARG A 1 213 ? -4.932 0.580 4.775 1.00 96.88 213 ARG A C 1
ATOM 1615 O O . ARG A 1 213 ? -4.815 -0.433 4.094 1.00 96.88 213 ARG A O 1
ATOM 1622 N N . LEU A 1 214 ? -4.092 1.609 4.717 1.00 96.56 214 LEU A N 1
ATOM 1623 C CA . LEU A 1 214 ? -2.854 1.563 3.950 1.00 96.56 214 LEU A CA 1
ATOM 1624 C C . LEU A 1 214 ? -1.964 0.421 4.469 1.00 96.56 214 LEU A C 1
ATOM 1626 O O . LEU A 1 214 ? -1.810 0.228 5.673 1.00 96.56 214 LEU A O 1
ATOM 1630 N N . ALA A 1 215 ? -1.381 -0.329 3.543 1.00 95.75 215 ALA A N 1
ATOM 1631 C CA . ALA A 1 215 ? -0.412 -1.380 3.793 1.00 95.75 215 ALA A CA 1
ATOM 1632 C C . ALA A 1 215 ? 0.846 -1.104 2.966 1.00 95.75 215 ALA A C 1
ATOM 1634 O O . ALA A 1 215 ? 0.774 -0.935 1.746 1.00 95.75 215 ALA A O 1
ATOM 1635 N N . PHE A 1 216 ? 1.991 -1.054 3.642 1.00 96.06 216 PHE A N 1
ATOM 1636 C CA . PHE A 1 216 ? 3.285 -0.762 3.038 1.00 96.06 216 PHE A CA 1
ATOM 1637 C C . PHE A 1 216 ? 4.281 -1.848 3.444 1.00 96.06 216 PHE A C 1
ATOM 1639 O O . PHE A 1 216 ? 4.744 -1.892 4.583 1.00 96.06 216 PHE A O 1
ATOM 1646 N N . ASN A 1 217 ? 4.602 -2.747 2.518 1.00 94.81 217 ASN A N 1
ATOM 1647 C CA . ASN A 1 217 ? 5.592 -3.795 2.725 1.00 94.81 217 ASN A CA 1
ATOM 1648 C C . ASN A 1 217 ? 6.654 -3.695 1.634 1.00 94.81 217 ASN A C 1
ATOM 1650 O O . ASN A 1 217 ? 6.465 -4.183 0.525 1.00 94.81 217 ASN A O 1
ATOM 1654 N N . ALA A 1 218 ? 7.768 -3.038 1.942 1.00 95.31 218 ALA A N 1
ATOM 1655 C CA . ALA A 1 218 ? 8.908 -2.940 1.043 1.00 95.31 218 ALA A CA 1
ATOM 1656 C C . ALA A 1 218 ? 10.139 -3.580 1.682 1.00 95.31 218 ALA A C 1
ATOM 1658 O O . ALA A 1 218 ? 10.347 -3.482 2.892 1.00 95.31 218 ALA A O 1
ATOM 1659 N N . LYS A 1 219 ? 10.968 -4.229 0.869 1.00 95.19 219 LYS A N 1
ATOM 1660 C CA . LYS A 1 219 ? 12.205 -4.890 1.290 1.00 95.19 219 LYS A CA 1
ATOM 1661 C C . LYS A 1 219 ? 13.369 -4.446 0.410 1.00 95.19 219 LYS A C 1
ATOM 1663 O O . LYS A 1 219 ? 13.178 -4.225 -0.782 1.00 95.19 219 LYS A O 1
ATOM 1668 N N . HIS A 1 220 ? 14.565 -4.370 0.991 1.00 95.94 220 HIS A N 1
ATOM 1669 C CA . HIS A 1 220 ? 15.842 -4.177 0.302 1.00 95.94 220 HIS A CA 1
ATOM 1670 C C . HIS A 1 220 ? 16.822 -5.286 0.721 1.00 95.94 220 HIS A C 1
ATOM 1672 O O . HIS A 1 220 ? 17.135 -5.426 1.902 1.00 95.94 220 HIS A O 1
ATOM 1678 N N . ASN A 1 221 ? 17.284 -6.095 -0.234 1.00 94.44 221 ASN A N 1
ATOM 1679 C CA . ASN A 1 221 ? 18.102 -7.298 -0.035 1.00 94.44 221 ASN A CA 1
ATOM 1680 C C . ASN A 1 221 ? 17.523 -8.235 1.042 1.00 94.44 221 ASN A C 1
ATOM 1682 O O . ASN A 1 221 ? 18.239 -8.731 1.908 1.00 94.44 221 ASN A O 1
ATOM 1686 N N . GLY A 1 222 ? 16.201 -8.433 1.012 1.00 90.31 222 GLY A N 1
ATOM 1687 C CA . GLY A 1 222 ? 15.461 -9.261 1.972 1.00 90.31 222 GLY A CA 1
ATOM 1688 C C . GLY A 1 222 ? 15.097 -8.565 3.289 1.00 90.31 222 GLY A C 1
ATOM 1689 O O . GLY A 1 222 ? 14.173 -9.014 3.965 1.00 90.31 222 GLY A O 1
ATOM 1690 N N . SER A 1 223 ? 15.737 -7.445 3.629 1.00 92.19 223 SER A N 1
ATOM 1691 C CA . SER A 1 223 ? 15.454 -6.685 4.852 1.00 92.19 223 SER A CA 1
ATOM 1692 C C . SER A 1 223 ? 14.262 -5.752 4.669 1.00 92.19 223 SER A C 1
ATOM 1694 O O . SER A 1 223 ? 14.236 -4.968 3.722 1.00 92.19 223 SER A O 1
ATOM 1696 N N . LYS A 1 224 ? 13.289 -5.800 5.586 1.00 90.69 224 LYS A N 1
ATOM 1697 C CA . LYS A 1 224 ? 12.123 -4.901 5.590 1.00 90.69 224 LYS A CA 1
ATOM 1698 C C . LYS A 1 224 ? 12.575 -3.448 5.757 1.00 90.69 224 LYS A C 1
ATOM 1700 O O . LYS A 1 224 ? 13.344 -3.129 6.661 1.00 90.69 224 LYS A O 1
ATOM 1705 N N . LEU A 1 225 ? 12.085 -2.579 4.883 1.00 90.56 225 LEU A N 1
ATOM 1706 C CA . LEU A 1 225 ? 12.200 -1.136 5.021 1.00 90.56 225 LEU A CA 1
ATOM 1707 C C . LEU A 1 225 ? 11.128 -0.654 5.995 1.00 90.56 225 LEU A C 1
ATOM 1709 O O . LEU A 1 225 ? 10.002 -1.154 5.993 1.00 90.56 225 LEU A O 1
ATOM 1713 N N . THR A 1 226 ? 11.476 0.324 6.824 1.00 89.31 226 THR A N 1
ATOM 1714 C CA . THR A 1 226 ? 10.474 1.035 7.617 1.00 89.31 226 THR A CA 1
ATOM 1715 C C . THR A 1 226 ? 9.600 1.888 6.694 1.00 89.31 226 THR A C 1
ATOM 1717 O O . THR A 1 226 ? 9.938 2.109 5.527 1.00 89.31 226 THR A O 1
ATOM 1720 N N . SER A 1 227 ? 8.460 2.349 7.199 1.00 90.12 227 SER A N 1
ATOM 1721 C CA . SER A 1 227 ? 7.597 3.280 6.478 1.00 90.12 227 SER A CA 1
ATOM 1722 C C . SER A 1 227 ? 7.007 4.302 7.432 1.00 90.12 227 SER A C 1
ATOM 1724 O O . SER A 1 227 ? 6.697 3.962 8.571 1.00 90.12 227 SER A O 1
ATOM 1726 N N . SER A 1 228 ? 6.793 5.521 6.961 1.00 88.06 228 SER A N 1
ATOM 1727 C CA . SER A 1 228 ? 6.111 6.574 7.715 1.00 88.06 228 SER A CA 1
ATOM 1728 C C . SER A 1 228 ? 5.032 7.217 6.860 1.00 88.06 228 SER A C 1
ATOM 1730 O O . SER A 1 228 ? 5.198 7.337 5.645 1.00 88.06 228 SER A O 1
ATOM 1732 N N . TYR A 1 229 ? 3.944 7.657 7.491 1.00 88.88 229 TYR A N 1
ATOM 1733 C CA . TYR A 1 229 ? 2.979 8.517 6.815 1.00 88.88 229 TYR A CA 1
ATOM 1734 C C . TYR A 1 229 ? 3.613 9.880 6.509 1.00 88.88 229 TYR A C 1
ATOM 1736 O O . TYR A 1 229 ? 4.375 10.410 7.319 1.00 88.88 229 TYR A O 1
ATOM 1744 N N . GLU A 1 230 ? 3.298 10.450 5.347 1.00 83.50 230 GLU A N 1
ATOM 1745 C CA . GLU A 1 230 ? 3.639 11.841 5.042 1.00 83.50 230 GLU A CA 1
ATOM 1746 C C . GLU A 1 230 ? 2.816 12.766 5.950 1.00 83.50 230 GLU A C 1
ATOM 1748 O O . GLU A 1 230 ? 1.622 12.531 6.168 1.00 83.50 230 GLU A O 1
ATOM 1753 N N . SER A 1 231 ? 3.453 13.811 6.490 1.00 81.62 231 SER A N 1
ATOM 1754 C CA . SER A 1 231 ? 2.771 14.750 7.385 1.00 81.62 231 SER A CA 1
ATOM 1755 C C . SER A 1 231 ? 1.565 15.398 6.697 1.00 81.62 231 SER A C 1
ATOM 1757 O O . SER A 1 231 ? 1.612 15.708 5.503 1.00 81.62 231 SER A O 1
ATOM 1759 N N . GLY A 1 232 ? 0.464 15.545 7.435 1.00 76.69 232 GLY A N 1
ATOM 1760 C CA . GLY A 1 232 ? -0.823 16.022 6.918 1.00 76.69 232 GLY A CA 1
ATOM 1761 C C . GLY A 1 232 ? -1.630 14.993 6.110 1.00 76.69 232 GLY A C 1
ATOM 1762 O O . GLY A 1 232 ? -2.744 15.298 5.689 1.00 76.69 232 GLY A O 1
ATOM 1763 N N . TYR A 1 233 ? -1.112 13.776 5.902 1.00 85.12 233 TYR A N 1
ATOM 1764 C CA . TYR A 1 233 ? -1.797 12.672 5.206 1.00 85.12 233 TYR A CA 1
ATOM 1765 C C . TYR A 1 233 ? -1.902 11.407 6.070 1.00 85.12 233 TYR A C 1
ATOM 1767 O O . TYR A 1 233 ? -1.998 10.282 5.569 1.00 85.12 233 TYR A O 1
ATOM 1775 N N . ASN A 1 234 ? -1.878 11.589 7.387 1.00 88.31 234 ASN A N 1
ATOM 1776 C CA . ASN A 1 234 ? -1.845 10.548 8.404 1.00 88.31 234 ASN A CA 1
ATOM 1777 C C . ASN A 1 234 ? -3.209 10.354 9.083 1.00 88.31 234 ASN A C 1
ATOM 1779 O O . ASN A 1 234 ? -3.253 10.049 10.263 1.00 88.31 234 ASN A O 1
ATOM 1783 N N . GLU A 1 235 ? -4.327 10.510 8.369 1.00 90.19 235 GLU A N 1
ATOM 1784 C CA . GLU A 1 235 ? -5.668 10.306 8.954 1.00 90.19 235 GLU A CA 1
ATOM 1785 C C . GLU A 1 235 ? -6.210 8.876 8.782 1.00 90.19 235 GLU A C 1
ATOM 1787 O O . GLU A 1 235 ? -7.261 8.537 9.317 1.00 90.19 235 GLU A O 1
ATOM 1792 N N . MET A 1 236 ? -5.504 8.009 8.044 1.00 91.19 236 MET A N 1
ATOM 1793 C CA . MET A 1 236 ? -5.967 6.661 7.667 1.00 91.19 236 MET A CA 1
ATOM 1794 C C . MET A 1 236 ? -5.406 5.536 8.558 1.00 91.19 236 MET A C 1
ATOM 1796 O O . MET A 1 236 ? -5.013 4.476 8.063 1.00 91.19 236 MET A O 1
ATOM 1800 N N . TRP A 1 237 ? -5.367 5.757 9.873 1.00 90.12 237 TRP A N 1
ATOM 1801 C CA . TRP A 1 237 ? -4.931 4.780 10.883 1.00 90.12 237 TRP A CA 1
ATOM 1802 C C . TRP A 1 237 ? -5.865 4.788 12.111 1.00 90.12 237 TRP A C 1
ATOM 1804 O O . TRP A 1 237 ? -6.931 5.395 12.068 1.00 90.12 237 TRP A O 1
ATOM 1814 N N . ASP A 1 238 ? -5.489 4.059 13.169 1.00 91.19 238 ASP A N 1
ATOM 1815 C CA . ASP A 1 238 ? -6.231 3.875 14.432 1.00 91.19 238 ASP A CA 1
ATOM 1816 C C . ASP A 1 238 ? -7.676 3.379 14.281 1.00 91.19 238 ASP A C 1
ATOM 1818 O O . ASP A 1 238 ? -7.890 2.168 14.210 1.00 91.19 238 ASP A O 1
ATOM 1822 N N . LYS A 1 239 ? -8.659 4.284 14.219 1.00 94.62 239 LYS A N 1
ATOM 1823 C CA . LYS A 1 239 ? -10.088 3.977 14.059 1.00 94.62 239 LYS A CA 1
ATOM 1824 C C . LYS A 1 239 ? -10.587 4.247 12.651 1.00 94.62 239 LYS A C 1
ATOM 1826 O O . LYS A 1 239 ? -11.655 3.769 12.281 1.00 94.62 239 LYS A O 1
ATOM 1831 N N . ASN A 1 240 ? -9.831 4.950 11.821 1.00 96.88 240 ASN A N 1
ATOM 1832 C CA . ASN A 1 240 ? -10.255 5.247 10.463 1.00 96.88 240 ASN A CA 1
ATOM 1833 C C . ASN A 1 240 ? -9.801 4.165 9.469 1.00 96.88 240 ASN A C 1
ATOM 1835 O O . ASN A 1 240 ? -8.841 3.419 9.698 1.00 96.88 240 ASN A O 1
ATOM 1839 N N . ALA A 1 241 ? -10.534 4.045 8.365 1.00 97.94 241 ALA A N 1
ATOM 1840 C CA . ALA A 1 241 ? -10.266 3.112 7.275 1.00 97.94 241 ALA A CA 1
ATOM 1841 C C . ALA A 1 241 ? -11.065 3.506 6.022 1.00 97.94 241 ALA A C 1
ATOM 1843 O O . ALA A 1 241 ? -12.126 4.130 6.125 1.00 97.94 241 ALA A O 1
ATOM 1844 N N . PHE A 1 242 ? -10.579 3.124 4.839 1.00 98.38 242 PHE A N 1
ATOM 1845 C CA . PHE A 1 242 ? -11.332 3.239 3.593 1.00 98.38 242 PHE A CA 1
ATOM 1846 C C . PHE A 1 242 ? -12.514 2.272 3.623 1.00 98.38 242 PHE A C 1
ATOM 1848 O O . PHE A 1 242 ? -12.383 1.128 4.067 1.00 98.38 242 PHE A O 1
ATOM 1855 N N . LEU A 1 243 ? -13.664 2.733 3.140 1.00 98.06 243 LEU A N 1
ATOM 1856 C CA . LEU A 1 243 ? -14.903 1.966 3.178 1.00 98.06 243 LEU A CA 1
ATOM 1857 C C . LEU A 1 243 ? -14.807 0.727 2.281 1.00 98.06 243 LEU A C 1
ATOM 1859 O O . LEU A 1 243 ? -14.414 0.818 1.113 1.00 98.06 243 LEU A O 1
ATOM 1863 N N . SER A 1 244 ? -15.241 -0.425 2.787 1.00 98.00 244 SER A N 1
ATOM 1864 C CA . SER A 1 244 ? -15.496 -1.597 1.945 1.00 98.00 244 SER A CA 1
ATOM 1865 C C . SER A 1 244 ? -16.512 -1.269 0.848 1.00 98.00 244 SER A C 1
ATOM 1867 O O . SER A 1 244 ? -17.363 -0.393 1.004 1.00 98.00 244 SER A O 1
ATOM 1869 N N . ASN A 1 245 ? -16.436 -1.973 -0.284 1.00 97.19 245 ASN A N 1
ATOM 1870 C CA . ASN A 1 245 ? -17.261 -1.697 -1.466 1.00 97.19 245 ASN A CA 1
ATOM 1871 C C . ASN A 1 245 ? -17.124 -0.271 -2.044 1.00 97.19 245 ASN A C 1
ATOM 1873 O O . ASN A 1 245 ? -17.957 0.151 -2.847 1.00 97.19 245 ASN A O 1
ATOM 1877 N N . SER A 1 246 ? -16.071 0.467 -1.698 1.00 97.19 246 SER A N 1
ATOM 1878 C CA . SER A 1 246 ? -15.733 1.737 -2.343 1.00 97.19 246 SER A CA 1
ATOM 1879 C C . SER A 1 246 ? -14.564 1.577 -3.316 1.00 97.19 246 SER A C 1
ATOM 1881 O O . SER A 1 246 ? -13.814 0.601 -3.264 1.00 97.19 246 SER A O 1
ATOM 1883 N N . SER A 1 247 ? -14.410 2.532 -4.231 1.00 96.44 247 SER A N 1
ATOM 1884 C CA . SER A 1 247 ? -13.227 2.602 -5.085 1.00 96.44 247 SER A CA 1
ATOM 1885 C C . SER A 1 247 ? -12.165 3.490 -4.441 1.00 96.44 247 SER A C 1
ATOM 1887 O O . SER A 1 247 ? -12.462 4.596 -3.985 1.00 96.44 247 SER A O 1
ATOM 1889 N N . VAL A 1 248 ? -10.917 3.033 -4.474 1.00 96.69 248 VAL A N 1
ATOM 1890 C CA . VAL A 1 248 ? -9.735 3.830 -4.136 1.00 96.69 248 VAL A CA 1
ATOM 1891 C C . VAL A 1 248 ? -8.833 3.954 -5.359 1.00 96.69 248 VAL A C 1
ATOM 1893 O O . VAL A 1 248 ? -8.798 3.067 -6.208 1.00 96.69 248 VAL A O 1
ATOM 1896 N N . THR A 1 249 ? -8.086 5.043 -5.468 1.00 94.94 249 THR A N 1
ATOM 1897 C CA . THR A 1 249 ? -7.013 5.194 -6.455 1.00 94.94 249 THR A CA 1
ATOM 1898 C C . THR A 1 249 ? -5.689 4.993 -5.747 1.00 94.94 249 THR A C 1
ATOM 1900 O O . THR A 1 249 ? -5.389 5.726 -4.808 1.00 94.94 249 THR A O 1
ATOM 1903 N N . MET A 1 250 ? -4.899 4.026 -6.201 1.00 98.25 250 MET A N 1
ATOM 1904 C CA . MET A 1 250 ? -3.562 3.749 -5.687 1.00 98.25 250 MET A CA 1
ATOM 1905 C C . MET A 1 250 ? -2.517 4.197 -6.700 1.00 98.25 250 MET A C 1
ATOM 1907 O O . MET A 1 250 ? -2.661 3.936 -7.896 1.00 98.25 250 MET A O 1
ATOM 1911 N N . VAL A 1 251 ? -1.462 4.843 -6.213 1.00 96.50 251 VAL A N 1
ATOM 1912 C CA . VAL A 1 251 ? -0.294 5.235 -6.999 1.00 96.50 251 VAL A CA 1
ATOM 1913 C C . VAL A 1 251 ? 0.962 4.822 -6.246 1.00 96.50 251 VAL A C 1
ATOM 1915 O O . VAL A 1 251 ? 1.161 5.236 -5.105 1.00 96.50 251 VAL A O 1
ATOM 1918 N N . ALA A 1 252 ? 1.794 4.004 -6.880 1.00 97.94 252 ALA A N 1
ATOM 1919 C CA . ALA A 1 252 ? 3.056 3.535 -6.331 1.00 97.94 252 ALA A CA 1
ATOM 1920 C C . ALA A 1 252 ? 4.217 4.037 -7.185 1.00 97.94 252 ALA A C 1
ATOM 1922 O O . ALA A 1 252 ? 4.280 3.741 -8.380 1.00 97.94 252 ALA A O 1
ATOM 1923 N N . TRP A 1 253 ? 5.156 4.738 -6.561 1.00 97.25 253 TRP A N 1
ATOM 1924 C CA . TRP A 1 253 ? 6.443 5.090 -7.152 1.00 97.25 253 TRP A CA 1
ATOM 1925 C C . TRP A 1 253 ? 7.508 4.195 -6.549 1.00 97.25 253 TRP A C 1
ATOM 1927 O O . TRP A 1 253 ? 7.633 4.098 -5.328 1.00 97.25 253 TRP A O 1
ATOM 1937 N N . TYR A 1 254 ? 8.314 3.576 -7.403 1.00 95.50 254 TYR A N 1
ATOM 1938 C CA . TYR A 1 254 ? 9.427 2.766 -6.923 1.00 95.50 254 TYR A CA 1
ATOM 1939 C C . TYR A 1 254 ? 10.656 3.614 -6.554 1.00 95.50 254 TYR A C 1
ATOM 1941 O O . TYR A 1 254 ? 11.513 3.159 -5.808 1.00 95.50 254 TYR A O 1
ATOM 1949 N N . ASN A 1 255 ? 10.741 4.838 -7.085 1.00 95.75 255 ASN A N 1
ATOM 1950 C CA . ASN A 1 255 ? 11.764 5.832 -6.774 1.00 95.75 255 ASN A CA 1
ATOM 1951 C C . ASN A 1 255 ? 11.173 7.233 -6.998 1.00 95.75 255 ASN A C 1
ATOM 1953 O O . ASN A 1 255 ? 11.268 7.791 -8.096 1.00 95.75 255 ASN A O 1
ATOM 1957 N N . TYR A 1 256 ? 10.489 7.745 -5.980 1.00 95.06 256 TYR A N 1
ATOM 1958 C CA . TYR A 1 256 ? 9.940 9.092 -5.926 1.00 95.06 256 TYR A CA 1
ATOM 1959 C C . TYR A 1 256 ? 11.026 10.071 -5.482 1.00 95.06 256 TYR A C 1
ATOM 1961 O O . TYR A 1 256 ? 11.574 9.931 -4.392 1.00 95.06 256 TYR A O 1
ATOM 1969 N N . ALA A 1 257 ? 11.334 11.049 -6.334 1.00 93.00 257 ALA A N 1
ATOM 1970 C CA . ALA A 1 257 ? 12.285 12.106 -6.022 1.00 93.00 257 ALA A CA 1
ATOM 1971 C C . ALA A 1 257 ? 11.544 13.350 -5.515 1.00 93.00 257 ALA A C 1
ATOM 1973 O O . ALA A 1 257 ? 10.688 13.887 -6.223 1.00 93.00 257 ALA A O 1
ATOM 1974 N N . GLN A 1 258 ? 11.895 13.832 -4.324 1.00 89.31 258 GLN A N 1
ATOM 1975 C CA . GLN A 1 258 ? 11.352 15.070 -3.762 1.00 89.31 258 GLN A CA 1
ATOM 1976 C C . GLN A 1 258 ? 12.487 16.026 -3.420 1.00 89.31 258 GLN A C 1
ATOM 1978 O O . GLN A 1 258 ? 13.387 15.666 -2.668 1.00 89.31 258 GLN A O 1
ATOM 1983 N N . THR A 1 259 ? 12.438 17.253 -3.943 1.00 89.56 259 THR A N 1
ATOM 1984 C CA . THR A 1 259 ? 13.411 18.296 -3.602 1.00 89.56 259 THR A CA 1
ATOM 1985 C C . THR A 1 259 ? 12.792 19.311 -2.648 1.00 89.56 259 THR A C 1
ATOM 1987 O O . THR A 1 259 ? 11.865 20.026 -3.023 1.00 89.56 259 THR A O 1
ATOM 1990 N N . VAL A 1 260 ? 13.333 19.416 -1.435 1.00 82.81 260 VAL A N 1
ATOM 1991 C CA . VAL A 1 260 ? 12.951 20.429 -0.439 1.00 82.81 260 VAL A CA 1
ATOM 1992 C C . VAL A 1 260 ? 14.213 21.150 0.016 1.00 82.81 260 VAL A C 1
ATOM 1994 O O . VAL A 1 260 ? 15.184 20.508 0.404 1.00 82.81 260 VAL A O 1
ATOM 1997 N N . ASN A 1 261 ? 14.226 22.486 -0.048 1.00 89.69 261 ASN A N 1
ATOM 1998 C CA . ASN A 1 261 ? 15.388 23.310 0.320 1.00 89.69 261 ASN A CA 1
ATOM 1999 C C . ASN A 1 261 ? 16.702 22.837 -0.341 1.00 89.69 261 ASN A C 1
ATOM 2001 O O . ASN A 1 261 ? 17.737 22.726 0.312 1.00 89.69 261 ASN A O 1
ATOM 2005 N N . SER A 1 262 ? 16.644 22.525 -1.642 1.00 90.88 262 SER A N 1
ATOM 2006 C CA . SER A 1 262 ? 17.767 22.005 -2.447 1.00 90.88 262 SER A CA 1
ATOM 2007 C C . SER A 1 262 ? 18.292 20.616 -2.052 1.00 90.88 262 SER A C 1
ATOM 2009 O O . SER A 1 262 ? 19.286 20.164 -2.617 1.00 90.88 262 SER A O 1
ATOM 2011 N N . ILE A 1 263 ? 17.630 19.908 -1.134 1.00 88.12 263 ILE A N 1
ATOM 2012 C CA . ILE A 1 263 ? 17.931 18.512 -0.795 1.00 88.12 263 ILE A CA 1
ATOM 2013 C C . ILE A 1 263 ? 16.949 17.626 -1.548 1.00 88.12 263 ILE A C 1
ATOM 2015 O O . ILE A 1 263 ? 15.743 17.790 -1.388 1.00 88.12 263 ILE A O 1
ATOM 2019 N N . THR A 1 264 ? 17.464 16.704 -2.363 1.00 92.38 264 THR A N 1
ATOM 2020 C CA . THR A 1 264 ? 16.641 15.712 -3.066 1.00 92.38 264 THR A CA 1
ATOM 2021 C C . THR A 1 264 ? 16.697 14.385 -2.328 1.00 92.38 264 THR A C 1
ATOM 2023 O O . THR A 1 264 ? 17.781 13.825 -2.180 1.00 92.38 264 THR A O 1
ATOM 2026 N N . THR A 1 265 ? 15.545 13.901 -1.878 1.00 92.56 265 THR A N 1
ATOM 2027 C CA . THR A 1 265 ? 15.377 12.571 -1.286 1.00 92.56 265 THR A CA 1
ATOM 2028 C C . THR A 1 265 ? 14.770 11.617 -2.304 1.00 92.56 265 THR A C 1
ATOM 2030 O O . THR A 1 265 ? 14.057 12.040 -3.219 1.00 92.56 265 THR A O 1
ATOM 2033 N N . HIS A 1 266 ? 15.055 10.328 -2.140 1.00 95.06 266 HIS A N 1
ATOM 2034 C CA . HIS A 1 266 ? 14.539 9.256 -2.979 1.00 95.06 266 HIS A CA 1
ATOM 2035 C C . HIS A 1 266 ? 13.833 8.210 -2.122 1.00 95.06 266 HIS A C 1
ATOM 2037 O O . HIS A 1 266 ? 14.485 7.488 -1.370 1.00 95.06 266 HIS A O 1
ATOM 2043 N N . THR A 1 267 ? 12.516 8.085 -2.250 1.00 96.06 267 THR A N 1
ATOM 2044 C CA . THR A 1 267 ? 11.718 7.131 -1.463 1.00 96.06 267 THR A CA 1
ATOM 2045 C C . THR A 1 267 ? 10.954 6.164 -2.361 1.00 96.06 267 THR A C 1
ATOM 2047 O O . THR A 1 267 ? 10.678 6.435 -3.532 1.00 96.06 267 THR A O 1
ATOM 2050 N N . ILE A 1 268 ? 10.589 5.008 -1.816 1.00 97.12 268 ILE A N 1
ATOM 2051 C CA . ILE A 1 268 ? 9.455 4.239 -2.328 1.00 97.12 268 ILE A CA 1
ATOM 2052 C C . ILE A 1 268 ? 8.210 4.889 -1.738 1.00 97.12 268 ILE A C 1
ATOM 2054 O O . ILE A 1 268 ? 8.114 5.007 -0.518 1.00 97.12 268 ILE A O 1
ATOM 2058 N N . ARG A 1 269 ? 7.267 5.297 -2.588 1.00 97.69 269 ARG A N 1
ATOM 2059 C CA . ARG A 1 269 ? 6.071 6.034 -2.167 1.00 97.69 269 ARG A CA 1
ATOM 2060 C C . ARG A 1 269 ? 4.808 5.300 -2.573 1.00 97.69 269 ARG A C 1
ATOM 2062 O O . ARG A 1 269 ? 4.676 4.872 -3.721 1.00 97.69 269 ARG A O 1
ATOM 2069 N N . LEU A 1 270 ? 3.850 5.242 -1.660 1.00 98.31 270 LEU A N 1
ATOM 2070 C CA . LEU A 1 270 ? 2.476 4.834 -1.916 1.00 98.31 270 LEU A CA 1
ATOM 2071 C C . LEU A 1 270 ? 1.543 5.997 -1.590 1.00 98.31 270 LEU A C 1
ATOM 2073 O O . LEU A 1 270 ? 1.557 6.508 -0.475 1.00 98.31 270 LEU A O 1
ATOM 2077 N N . LYS A 1 271 ? 0.689 6.369 -2.541 1.00 95.75 271 LYS A N 1
ATOM 2078 C CA . LYS A 1 271 ? -0.443 7.273 -2.332 1.00 95.75 271 LYS A CA 1
ATOM 2079 C C . LYS A 1 271 ? -1.742 6.525 -2.582 1.00 95.75 271 LYS A C 1
ATOM 2081 O O . LYS A 1 271 ? -1.900 5.908 -3.635 1.00 95.75 271 LYS A O 1
ATOM 2086 N N . ILE A 1 272 ? -2.691 6.644 -1.662 1.00 97.94 272 ILE A N 1
ATOM 2087 C CA . ILE A 1 272 ? -4.052 6.132 -1.812 1.00 97.94 272 ILE A CA 1
ATOM 2088 C C . ILE A 1 272 ? -5.033 7.279 -1.625 1.00 97.94 272 ILE A C 1
ATOM 2090 O O . ILE A 1 272 ? -4.924 8.055 -0.682 1.00 97.94 272 ILE A O 1
ATOM 2094 N N . THR A 1 273 ? -5.996 7.404 -2.529 1.00 90.88 273 THR A N 1
ATOM 2095 C CA . THR A 1 273 ? -7.101 8.361 -2.418 1.00 90.88 273 THR A CA 1
ATOM 2096 C C . THR A 1 273 ? -8.413 7.605 -2.455 1.00 90.88 273 THR A C 1
ATOM 2098 O O . THR A 1 273 ? -8.623 6.796 -3.356 1.00 90.88 273 THR A O 1
ATOM 2101 N N . GLY A 1 274 ? -9.300 7.861 -1.501 1.00 93.62 274 GLY A N 1
ATOM 2102 C CA . GLY A 1 274 ? -10.542 7.111 -1.382 1.00 93.62 274 GLY A CA 1
ATOM 2103 C C . GLY A 1 274 ? -11.487 7.692 -0.348 1.00 93.62 274 GLY A C 1
ATOM 2104 O O . GLY A 1 274 ? -11.162 8.657 0.341 1.00 93.62 274 GLY A O 1
ATOM 2105 N N . LYS A 1 275 ? -12.672 7.092 -0.246 1.00 96.25 275 LYS A N 1
ATOM 2106 C CA . LYS A 1 275 ? -13.677 7.470 0.745 1.00 96.25 275 LYS A CA 1
ATOM 2107 C C . LYS A 1 275 ? -13.425 6.703 2.046 1.00 96.25 275 LYS A C 1
ATOM 2109 O O . LYS A 1 275 ? -13.446 5.472 2.054 1.00 96.25 275 LYS A O 1
ATOM 2114 N N . ALA A 1 276 ? -13.143 7.433 3.113 1.00 96.62 276 ALA A N 1
ATOM 2115 C CA . ALA A 1 276 ? -12.898 6.921 4.451 1.00 96.62 276 ALA A CA 1
ATOM 2116 C C . ALA A 1 276 ? -14.167 6.956 5.305 1.00 96.62 276 ALA A C 1
ATOM 2118 O O . ALA A 1 276 ? -15.115 7.666 4.973 1.00 96.62 276 ALA A O 1
ATOM 2119 N N . THR A 1 277 ? -14.153 6.192 6.394 1.00 95.19 277 THR A N 1
ATOM 2120 C CA . THR A 1 277 ? -15.258 6.097 7.363 1.00 95.19 277 THR A CA 1
ATOM 2121 C C . THR A 1 277 ? -15.434 7.406 8.135 1.00 95.19 277 THR A C 1
ATOM 2123 O O . THR A 1 277 ? -16.550 7.822 8.418 1.00 95.19 277 THR A O 1
ATOM 2126 N N . CYS A 1 278 ? -14.327 8.082 8.452 1.00 95.00 278 CYS A N 1
ATOM 2127 C CA . CYS A 1 278 ? -14.317 9.294 9.268 1.00 95.00 278 CYS A CA 1
ATOM 2128 C C . CYS A 1 278 ? -13.385 10.350 8.656 1.00 95.00 278 CYS A C 1
ATOM 2130 O O . CYS A 1 278 ? -12.553 10.030 7.799 1.00 95.00 278 CYS A O 1
ATOM 2132 N N . ALA A 1 279 ? -13.499 11.607 9.091 1.00 92.00 279 ALA A N 1
ATOM 2133 C CA . ALA A 1 279 ? -12.619 12.687 8.623 1.00 92.00 279 ALA A CA 1
ATOM 2134 C C . ALA A 1 279 ? -11.231 12.686 9.289 1.00 92.00 279 ALA A C 1
ATOM 2136 O O . ALA A 1 279 ? -10.288 13.219 8.711 1.00 92.00 279 ALA A O 1
ATOM 2137 N N . ASP A 1 280 ? -11.117 12.087 10.476 1.00 91.44 280 ASP A N 1
ATOM 2138 C CA . ASP A 1 280 ? -9.900 12.018 11.287 1.00 91.44 280 ASP A CA 1
ATOM 2139 C C . ASP A 1 280 ? -9.632 10.585 11.782 1.00 91.44 280 ASP A C 1
ATOM 2141 O O . ASP A 1 280 ? -10.556 9.769 11.879 1.00 91.44 280 ASP A O 1
ATOM 2145 N N . HIS A 1 281 ? -8.373 10.270 12.093 1.00 92.19 281 HIS A N 1
ATOM 2146 C CA . HIS A 1 281 ? -7.930 8.934 12.521 1.00 92.19 281 HIS A CA 1
ATOM 2147 C C . HIS A 1 281 ? -8.609 8.429 13.802 1.00 92.19 281 HIS A C 1
ATOM 2149 O O . HIS A 1 281 ? -8.862 7.230 13.917 1.00 92.19 281 HIS A O 1
ATOM 2155 N N . ALA A 1 282 ? -8.947 9.328 14.733 1.00 92.19 282 ALA A N 1
ATOM 2156 C CA . ALA A 1 282 ? -9.642 9.011 15.983 1.00 92.19 282 ALA A CA 1
ATOM 2157 C C . ALA A 1 282 ? -11.167 8.862 15.799 1.00 92.19 282 ALA A C 1
ATOM 2159 O O . ALA A 1 282 ? -11.880 8.468 16.727 1.00 92.19 282 ALA A O 1
ATOM 2160 N N . CYS A 1 283 ? -11.670 9.147 14.596 1.00 93.88 283 CYS A N 1
ATOM 2161 C CA . CYS A 1 283 ? -13.078 9.128 14.237 1.00 93.88 283 CYS A CA 1
ATOM 2162 C C . CYS A 1 283 ? -13.966 10.028 15.123 1.00 93.88 283 CYS A C 1
ATOM 2164 O O . CYS A 1 283 ? -15.104 9.680 15.458 1.00 93.88 283 CYS A O 1
ATOM 2166 N N . ASN A 1 284 ? -13.469 11.210 15.493 1.00 92.75 284 ASN A N 1
ATOM 2167 C CA . ASN A 1 284 ? -14.272 12.218 16.192 1.00 92.75 284 ASN A CA 1
ATOM 2168 C C . ASN A 1 284 ? -15.354 12.804 15.271 1.00 92.75 284 ASN A C 1
ATOM 2170 O O . ASN A 1 284 ? -16.453 13.137 15.720 1.00 92.75 284 ASN A O 1
ATOM 2174 N N . ASN A 1 285 ? -15.066 12.886 13.971 1.00 91.25 285 ASN A N 1
ATOM 2175 C CA . ASN A 1 285 ? -16.017 13.247 12.929 1.00 91.25 285 ASN A CA 1
ATOM 2176 C C . ASN A 1 285 ? -16.387 12.021 12.077 1.00 91.25 285 ASN A C 1
ATOM 2178 O O . ASN A 1 285 ? -15.681 11.665 11.134 1.00 91.25 285 ASN A O 1
ATOM 2182 N N . GLN A 1 286 ? -17.530 11.411 12.395 1.00 92.62 286 GLN A N 1
ATOM 2183 C CA . GLN A 1 286 ? -18.038 10.166 11.791 1.00 92.62 286 GLN A CA 1
ATOM 2184 C C . GLN A 1 286 ? -18.644 10.342 10.388 1.00 92.62 286 GLN A C 1
ATOM 2186 O O . GLN A 1 286 ? -19.360 9.470 9.904 1.00 92.62 286 GLN A O 1
ATOM 2191 N N . ASN A 1 287 ? -18.436 11.491 9.744 1.00 91.69 287 ASN A N 1
ATOM 2192 C CA . ASN A 1 287 ? -18.887 11.667 8.373 1.00 91.69 287 ASN A CA 1
ATOM 2193 C C . ASN A 1 287 ? -17.896 11.010 7.422 1.00 91.69 287 ASN A C 1
ATOM 2195 O O . ASN A 1 287 ? -16.703 11.342 7.438 1.00 91.69 287 ASN A O 1
ATOM 2199 N N . ASP A 1 288 ? -18.415 10.167 6.530 1.00 94.56 288 ASP A N 1
ATOM 2200 C CA . ASP A 1 288 ? -17.595 9.627 5.464 1.00 94.56 288 ASP A CA 1
ATOM 2201 C C . ASP A 1 288 ? -16.906 10.764 4.693 1.00 94.56 288 ASP A C 1
ATOM 2203 O O . ASP A 1 288 ? -17.565 11.665 4.160 1.00 94.56 288 ASP A O 1
ATOM 2207 N N . THR A 1 289 ? -15.585 10.696 4.573 1.00 93.06 289 THR A N 1
ATOM 2208 C CA . THR A 1 289 ? -14.788 11.794 4.021 1.00 93.06 289 THR A CA 1
ATOM 2209 C C . THR A 1 289 ? -13.818 11.276 2.972 1.00 93.06 289 THR A C 1
ATOM 2211 O O . THR A 1 289 ? -13.202 10.225 3.131 1.00 93.06 289 THR A O 1
ATOM 2214 N N . SER A 1 290 ? -13.674 12.005 1.866 1.00 92.94 290 SER A N 1
ATOM 2215 C CA . SER A 1 290 ? -12.632 11.711 0.882 1.00 92.94 290 SER A CA 1
ATOM 2216 C C . SER A 1 290 ? -11.275 12.096 1.457 1.00 92.94 290 SER A C 1
ATOM 2218 O O . SER A 1 290 ? -11.011 13.280 1.657 1.00 92.94 290 SER A O 1
ATOM 2220 N N . LEU A 1 291 ? -10.420 11.106 1.692 1.00 90.94 291 LEU A N 1
ATOM 2221 C CA . LEU A 1 291 ? -9.095 11.293 2.269 1.00 90.94 291 LEU A CA 1
ATOM 2222 C C . LEU A 1 291 ? -7.999 10.794 1.329 1.00 90.94 291 LEU A C 1
ATOM 2224 O O . LEU A 1 291 ? -8.211 9.962 0.438 1.00 90.94 291 LEU A O 1
ATOM 2228 N N . ILE A 1 292 ? -6.806 11.335 1.551 1.00 91.50 292 ILE A N 1
ATOM 2229 C CA . ILE A 1 292 ? -5.567 10.909 0.916 1.00 91.50 292 ILE A CA 1
ATOM 2230 C C . ILE A 1 292 ? -4.664 10.364 2.021 1.00 91.50 292 ILE A C 1
ATOM 2232 O O . ILE A 1 292 ? -4.419 11.053 3.004 1.00 91.50 292 ILE A O 1
ATOM 2236 N N . ALA A 1 293 ? -4.156 9.151 1.834 1.00 93.56 293 ALA A N 1
ATOM 2237 C CA . ALA A 1 293 ? -3.073 8.592 2.629 1.00 93.56 293 ALA A CA 1
ATOM 2238 C C . ALA A 1 293 ? -1.814 8.520 1.778 1.00 93.56 293 ALA A C 1
ATOM 2240 O O . ALA A 1 293 ? -1.865 8.027 0.646 1.00 93.56 293 ALA A O 1
ATOM 2241 N N . ILE A 1 294 ? -0.693 8.984 2.319 1.00 93.94 294 ILE A N 1
ATOM 2242 C CA . ILE A 1 294 ? 0.612 8.854 1.673 1.00 93.94 294 ILE A CA 1
ATOM 2243 C C . ILE A 1 294 ? 1.572 8.232 2.673 1.00 93.94 294 ILE A C 1
ATOM 2245 O O . ILE A 1 294 ? 1.629 8.669 3.819 1.00 93.94 294 ILE A O 1
ATOM 2249 N N . ALA A 1 295 ? 2.295 7.206 2.237 1.00 95.31 295 ALA A N 1
ATOM 2250 C CA . ALA A 1 295 ? 3.354 6.578 3.006 1.00 95.31 295 ALA A CA 1
ATOM 2251 C C . ALA A 1 295 ? 4.627 6.467 2.167 1.00 95.31 295 ALA A C 1
ATOM 2253 O O . ALA A 1 295 ? 4.576 6.139 0.976 1.00 95.31 295 ALA A O 1
ATOM 2254 N N . ASP A 1 296 ? 5.755 6.709 2.821 1.00 96.12 296 ASP A N 1
ATOM 2255 C CA . ASP A 1 296 ? 7.090 6.680 2.238 1.00 96.12 296 ASP A CA 1
ATOM 2256 C C . ASP A 1 296 ? 7.992 5.703 2.988 1.00 96.12 296 ASP A C 1
ATOM 2258 O O . ASP A 1 296 ? 7.892 5.551 4.208 1.00 96.12 296 ASP A O 1
ATOM 2262 N N . SER A 1 297 ? 8.926 5.087 2.266 1.00 96.75 297 SER A N 1
ATOM 2263 C CA . SER A 1 297 ? 10.130 4.524 2.878 1.00 96.75 297 SER A CA 1
ATOM 2264 C C . SER A 1 297 ? 11.066 5.641 3.368 1.00 96.75 297 SER A C 1
ATOM 2266 O O . SER A 1 297 ? 10.942 6.784 2.924 1.00 96.75 297 SER A O 1
ATOM 2268 N N . PRO A 1 298 ? 12.091 5.323 4.178 1.00 93.88 298 PRO A N 1
ATOM 2269 C CA . PRO A 1 298 ? 13.231 6.210 4.371 1.00 93.88 298 PRO A CA 1
ATOM 2270 C C . PRO A 1 298 ? 13.854 6.658 3.048 1.00 93.88 298 PRO A C 1
ATOM 2272 O O . PRO A 1 298 ? 13.722 5.974 2.026 1.00 93.88 298 PRO A O 1
ATOM 2275 N N . ASP A 1 299 ? 14.587 7.772 3.104 1.00 96.12 299 ASP A N 1
ATOM 2276 C CA . ASP A 1 299 ? 15.432 8.209 1.997 1.00 96.12 299 ASP A CA 1
ATOM 2277 C C . ASP A 1 299 ? 16.482 7.136 1.683 1.00 96.12 299 ASP A C 1
ATOM 2279 O O . ASP A 1 299 ? 17.292 6.746 2.528 1.00 96.12 299 ASP A O 1
ATOM 2283 N N . LEU A 1 300 ? 16.437 6.640 0.453 1.00 94.81 300 LEU A N 1
ATOM 2284 C CA . LEU A 1 300 ? 17.301 5.583 -0.048 1.00 94.81 300 LEU A CA 1
ATOM 2285 C C . LEU A 1 300 ? 18.621 6.140 -0.595 1.00 94.81 300 LEU A C 1
ATOM 2287 O O . LEU A 1 300 ? 19.570 5.369 -0.771 1.00 94.81 300 LEU A O 1
ATOM 2291 N N . GLY A 1 301 ? 18.707 7.449 -0.869 1.00 93.69 301 GLY A N 1
ATOM 2292 C CA . GLY A 1 301 ? 19.899 8.096 -1.418 1.00 93.69 301 GLY A CA 1
ATOM 2293 C C . GLY A 1 301 ? 20.461 7.352 -2.635 1.00 93.69 301 GLY A C 1
ATOM 2294 O O . GLY A 1 301 ? 19.741 7.036 -3.582 1.00 93.69 301 GLY A O 1
ATOM 2295 N N . SER A 1 302 ? 21.753 7.009 -2.600 1.00 92.00 302 SER A N 1
ATOM 2296 C CA . SER A 1 302 ? 22.417 6.269 -3.686 1.00 92.00 302 SER A CA 1
ATOM 2297 C C . SER A 1 302 ? 21.977 4.808 -3.829 1.00 92.00 302 SER A C 1
ATOM 2299 O O . SER A 1 302 ? 22.336 4.175 -4.818 1.00 92.00 302 SER A O 1
ATOM 2301 N N . ASN A 1 303 ? 21.237 4.258 -2.862 1.00 94.56 303 ASN A N 1
ATOM 2302 C CA . ASN A 1 303 ? 20.675 2.909 -2.962 1.00 94.56 303 ASN A CA 1
ATOM 2303 C C . ASN A 1 303 ? 19.334 2.896 -3.701 1.00 94.56 303 ASN A C 1
ATOM 2305 O O . ASN A 1 303 ? 18.834 1.821 -4.010 1.00 94.56 303 ASN A O 1
ATOM 2309 N N . ALA A 1 304 ? 18.744 4.062 -3.988 1.00 94.50 304 ALA A N 1
ATOM 2310 C CA . ALA A 1 304 ? 17.444 4.134 -4.632 1.00 94.50 304 ALA A CA 1
ATOM 2311 C C . ALA A 1 304 ? 17.415 3.316 -5.940 1.00 94.50 304 ALA A C 1
ATOM 2313 O O . ALA A 1 304 ? 18.302 3.473 -6.788 1.00 94.50 304 ALA A O 1
ATOM 2314 N N . PRO A 1 305 ? 16.393 2.466 -6.150 1.00 92.50 305 PRO A N 1
ATOM 2315 C CA . PRO A 1 305 ? 16.295 1.666 -7.363 1.00 92.50 305 PRO A CA 1
ATOM 2316 C C . PRO A 1 305 ? 16.218 2.578 -8.593 1.00 92.50 305 PRO A C 1
ATOM 2318 O O . PRO A 1 305 ? 15.398 3.493 -8.671 1.00 92.50 305 PRO A O 1
ATOM 2321 N N . THR A 1 306 ? 17.071 2.336 -9.586 1.00 91.81 306 THR A N 1
ATOM 2322 C CA . THR A 1 306 ? 17.071 3.086 -10.856 1.00 91.81 306 THR A CA 1
ATOM 2323 C C . THR A 1 306 ? 16.174 2.436 -11.907 1.00 91.81 306 THR A C 1
ATOM 2325 O O . THR A 1 306 ? 15.640 3.116 -12.781 1.00 91.81 306 THR A O 1
ATOM 2328 N N . SER A 1 307 ? 15.939 1.131 -11.779 1.00 93.12 307 SER A N 1
ATOM 2329 C CA . SER A 1 307 ? 15.056 0.325 -12.622 1.00 93.12 307 SER A CA 1
ATOM 2330 C C . SER A 1 307 ? 14.383 -0.771 -11.797 1.00 93.12 307 SER A C 1
ATOM 2332 O O . SER A 1 307 ? 14.844 -1.126 -10.707 1.00 93.12 307 SER A O 1
ATOM 2334 N N . ILE A 1 308 ? 13.292 -1.313 -12.328 1.00 95.00 308 ILE A N 1
ATOM 2335 C CA . ILE A 1 308 ? 12.594 -2.475 -11.770 1.00 95.00 308 ILE A CA 1
ATOM 2336 C C . ILE A 1 308 ? 12.476 -3.565 -12.829 1.00 95.00 308 ILE A C 1
ATOM 2338 O O . ILE A 1 308 ? 12.486 -3.255 -14.013 1.00 95.00 308 ILE A O 1
ATOM 2342 N N . THR A 1 309 ? 12.336 -4.828 -12.441 1.00 94.19 309 THR A N 1
ATOM 2343 C CA . THR A 1 309 ? 12.110 -5.914 -13.404 1.00 94.19 309 THR A CA 1
ATOM 2344 C C . THR A 1 309 ? 10.662 -5.907 -13.879 1.00 94.19 309 THR A C 1
ATOM 2346 O O . THR A 1 309 ? 10.407 -5.871 -15.081 1.00 94.19 309 THR A O 1
ATOM 2349 N N . HIS A 1 310 ? 9.714 -5.875 -12.941 1.00 94.69 310 HIS A N 1
ATOM 2350 C CA . HIS A 1 310 ? 8.289 -5.850 -13.250 1.00 94.69 310 HIS A CA 1
ATOM 2351 C C . HIS A 1 310 ? 7.526 -4.998 -12.244 1.00 94.69 310 HIS A C 1
ATOM 2353 O O . HIS A 1 310 ? 7.863 -4.959 -11.058 1.00 94.69 310 HIS A O 1
ATOM 2359 N N . TRP A 1 311 ? 6.445 -4.392 -12.720 1.00 97.88 311 TRP A N 1
ATOM 2360 C CA . TRP A 1 311 ? 5.329 -4.011 -11.867 1.00 97.88 311 TRP A CA 1
ATOM 2361 C C . TRP A 1 311 ? 4.460 -5.244 -11.577 1.00 97.88 311 TRP A C 1
ATOM 2363 O O . TRP A 1 311 ? 4.501 -6.230 -12.318 1.00 97.88 311 TRP A O 1
ATOM 2373 N N . LYS A 1 312 ? 3.659 -5.206 -10.516 1.00 97.62 312 LYS A N 1
ATOM 2374 C CA . LYS A 1 312 ? 2.759 -6.301 -10.134 1.00 97.62 312 LYS A CA 1
ATOM 2375 C C . LYS A 1 312 ? 1.462 -5.788 -9.513 1.00 97.62 312 LYS A C 1
ATOM 2377 O O . LYS A 1 312 ? 1.431 -4.720 -8.904 1.00 97.62 312 LYS A O 1
ATOM 2382 N N . VAL A 1 313 ? 0.408 -6.584 -9.668 1.00 98.31 313 VAL A N 1
ATOM 2383 C CA . VAL A 1 313 ? -0.853 -6.482 -8.919 1.00 98.31 313 VAL A CA 1
ATOM 2384 C C . VAL A 1 313 ? -1.113 -7.805 -8.211 1.00 98.31 313 VAL A C 1
ATOM 2386 O O . VAL A 1 313 ? -0.838 -8.864 -8.786 1.00 98.31 313 VAL A O 1
ATOM 2389 N N . LEU A 1 314 ? -1.602 -7.753 -6.971 1.00 97.75 314 LEU A N 1
ATOM 2390 C CA . LEU A 1 314 ? -1.821 -8.937 -6.139 1.00 97.75 314 LEU A CA 1
ATOM 2391 C C . LEU A 1 314 ? -3.066 -8.789 -5.269 1.00 97.75 314 LEU A C 1
ATOM 2393 O O . LEU A 1 314 ? -3.369 -7.703 -4.776 1.00 97.75 314 LEU A O 1
ATOM 2397 N N . SER A 1 315 ? -3.735 -9.908 -5.019 1.00 98.31 315 SER A N 1
ATOM 2398 C CA . SER A 1 315 ? -4.733 -10.047 -3.958 1.00 98.31 315 SER A CA 1
ATOM 2399 C C . SER A 1 315 ? -4.421 -11.329 -3.204 1.00 98.31 315 SER A C 1
ATOM 2401 O O . SER A 1 315 ? -4.263 -12.376 -3.836 1.00 98.31 315 SER A O 1
ATOM 2403 N N . THR A 1 316 ? -4.267 -11.239 -1.885 1.00 97.56 316 THR A N 1
ATOM 2404 C CA . THR A 1 316 ? -3.781 -12.355 -1.062 1.00 97.56 316 THR A CA 1
ATOM 2405 C C . THR A 1 316 ? -4.537 -12.469 0.257 1.00 97.56 316 THR A C 1
ATOM 2407 O O . THR A 1 316 ? -5.179 -11.514 0.715 1.00 97.56 316 THR A O 1
ATOM 2410 N N . VAL A 1 317 ? -4.452 -13.650 0.865 1.00 96.94 317 VAL A N 1
ATOM 2411 C CA . VAL A 1 317 ? -4.805 -13.914 2.261 1.00 96.94 317 VAL A CA 1
ATOM 2412 C C . VAL A 1 317 ? -3.628 -14.616 2.918 1.00 96.94 317 VAL A C 1
ATOM 2414 O O . VAL A 1 317 ? -3.201 -15.662 2.443 1.00 96.94 317 VAL A O 1
ATOM 2417 N N . VAL A 1 318 ? -3.132 -14.058 4.019 1.00 92.50 318 VAL A N 1
ATOM 2418 C CA . VAL A 1 318 ? -2.115 -14.702 4.857 1.00 92.50 318 VAL A CA 1
ATOM 2419 C C . VAL A 1 318 ? -2.802 -15.744 5.734 1.00 92.50 318 VAL A C 1
ATOM 2421 O O . VAL A 1 318 ? -3.778 -15.430 6.432 1.00 92.50 318 VAL A O 1
ATOM 2424 N N . SER A 1 319 ? -2.307 -16.978 5.682 1.00 91.19 319 SER A N 1
ATOM 2425 C CA . SER A 1 319 ? -2.883 -18.142 6.358 1.00 91.19 319 SER A CA 1
ATOM 2426 C C . SER A 1 319 ? -1.849 -19.254 6.522 1.00 91.19 319 SER A C 1
ATOM 2428 O O . SER A 1 319 ? -1.098 -19.530 5.596 1.00 91.19 319 SER A O 1
ATOM 2430 N N . THR A 1 320 ? -1.865 -19.959 7.652 1.00 88.12 320 THR A N 1
ATOM 2431 C CA . THR A 1 320 ? -1.014 -21.143 7.883 1.00 88.12 320 THR A CA 1
ATOM 2432 C C . THR A 1 320 ? -1.580 -22.433 7.290 1.00 88.12 320 THR A C 1
ATOM 2434 O O . THR A 1 320 ? -0.864 -23.423 7.177 1.00 88.12 320 THR A O 1
ATOM 2437 N N . ASP A 1 321 ? -2.870 -22.440 6.951 1.00 89.50 321 ASP A N 1
ATOM 2438 C CA . ASP A 1 321 ? -3.612 -23.600 6.453 1.00 89.50 321 ASP A CA 1
ATOM 2439 C C . ASP A 1 321 ? -3.948 -23.498 4.954 1.00 89.50 321 ASP A C 1
ATOM 2441 O O . ASP A 1 321 ? -4.731 -24.304 4.457 1.00 89.50 321 ASP A O 1
ATOM 2445 N N . ASN A 1 322 ? -3.372 -22.518 4.248 1.00 90.81 322 ASN A N 1
ATOM 2446 C CA . ASN A 1 322 ? -3.670 -22.180 2.852 1.00 90.81 322 ASN A CA 1
ATOM 2447 C C . ASN A 1 322 ? -5.175 -22.013 2.591 1.00 90.81 322 ASN A C 1
ATOM 2449 O O . ASN A 1 322 ? -5.740 -22.543 1.632 1.00 90.81 322 ASN A O 1
ATOM 2453 N N . THR A 1 323 ? -5.857 -21.275 3.471 1.00 93.31 323 THR A N 1
ATOM 2454 C CA . THR A 1 323 ? -7.281 -20.981 3.309 1.00 93.31 323 THR A CA 1
ATOM 2455 C C . THR A 1 323 ? -7.617 -19.509 3.468 1.00 93.31 323 THR A C 1
ATOM 2457 O O . THR A 1 323 ? -6.911 -18.737 4.111 1.00 93.31 323 THR A O 1
ATOM 2460 N N . GLY A 1 324 ? -8.766 -19.118 2.925 1.00 95.88 324 GLY A N 1
ATOM 2461 C CA . GLY A 1 324 ? -9.290 -17.769 3.070 1.00 95.88 324 GLY A CA 1
ATOM 2462 C C . GLY A 1 324 ? -10.027 -17.300 1.832 1.00 95.88 324 GLY A C 1
ATOM 2463 O O . GLY A 1 324 ? -10.141 -18.022 0.838 1.00 95.88 324 GLY A O 1
ATOM 2464 N N . ARG 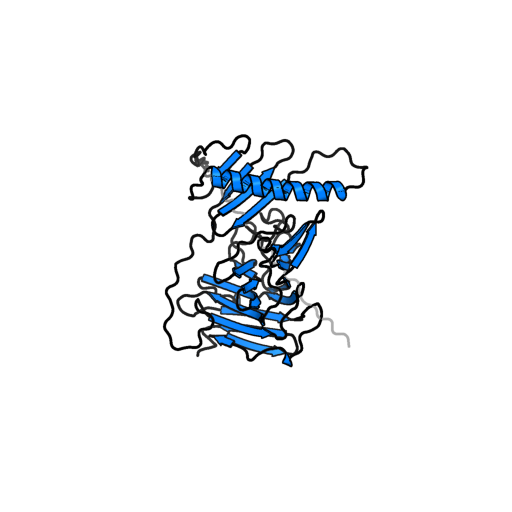A 1 325 ? -10.560 -16.079 1.919 1.00 97.75 325 ARG A N 1
ATOM 2465 C CA . ARG A 1 325 ? -11.186 -15.401 0.783 1.00 97.75 325 ARG A CA 1
ATOM 2466 C C . ARG A 1 325 ? -10.798 -13.937 0.734 1.00 97.75 325 ARG A C 1
ATOM 2468 O O . ARG A 1 325 ? -10.750 -13.279 1.775 1.00 97.75 325 ARG A O 1
ATOM 2475 N N . ASN A 1 326 ? -10.556 -13.440 -0.466 1.00 98.38 326 ASN A N 1
ATOM 2476 C CA . ASN A 1 326 ? -10.339 -12.029 -0.742 1.00 98.38 326 ASN A CA 1
ATOM 2477 C C . ASN A 1 326 ? -10.641 -11.750 -2.216 1.00 98.38 326 ASN A C 1
ATOM 2479 O O . ASN A 1 326 ? -10.685 -12.661 -3.042 1.00 98.38 326 ASN A O 1
ATOM 2483 N N . LYS A 1 327 ? -10.841 -10.484 -2.563 1.00 98.12 327 LYS A N 1
ATOM 2484 C CA . LYS A 1 327 ? -11.059 -10.080 -3.943 1.00 98.12 327 LYS A CA 1
ATOM 2485 C C . LYS A 1 327 ? -10.484 -8.698 -4.196 1.00 98.12 327 LYS A C 1
ATOM 2487 O O . LYS A 1 327 ? -10.778 -7.758 -3.460 1.00 98.12 327 LYS A O 1
ATOM 2492 N N . GLY A 1 328 ? -9.722 -8.577 -5.275 1.00 97.38 328 GLY A N 1
ATOM 2493 C CA . GLY A 1 328 ? -9.209 -7.308 -5.778 1.00 97.38 328 GLY A CA 1
ATOM 2494 C C . GLY A 1 328 ? -9.629 -7.101 -7.225 1.00 97.38 328 GLY A C 1
ATOM 2495 O O . GLY A 1 328 ? -9.338 -7.936 -8.080 1.00 97.38 328 GLY A O 1
ATOM 2496 N N . ILE A 1 329 ? -10.310 -5.992 -7.514 1.00 97.94 329 ILE A N 1
ATOM 2497 C CA . ILE A 1 329 ? -10.633 -5.584 -8.887 1.00 97.94 329 ILE A CA 1
ATOM 2498 C C . ILE A 1 329 ? -9.841 -4.314 -9.189 1.00 97.94 329 ILE A C 1
ATOM 2500 O O . ILE A 1 329 ? -10.209 -3.213 -8.777 1.00 97.94 329 ILE A O 1
ATOM 2504 N N . PHE A 1 330 ? -8.742 -4.489 -9.912 1.00 98.50 330 PHE A N 1
ATOM 2505 C CA . PHE A 1 330 ? -7.826 -3.442 -10.337 1.00 98.50 330 PHE A CA 1
ATOM 2506 C C . PHE A 1 330 ? -8.233 -2.973 -11.729 1.00 98.50 330 PHE A C 1
ATOM 2508 O O . PHE A 1 330 ? -8.227 -3.751 -12.681 1.00 98.50 330 PHE A O 1
ATOM 2515 N N . SER A 1 331 ? -8.618 -1.710 -11.849 1.00 95.00 331 SER A N 1
ATOM 2516 C CA . SER A 1 331 ? -9.107 -1.103 -13.082 1.00 95.00 331 SER A CA 1
ATOM 2517 C C . SER A 1 331 ? -8.293 0.123 -13.463 1.00 95.00 331 SER A C 1
ATOM 2519 O O . SER A 1 331 ? -7.717 0.789 -12.602 1.00 95.00 331 SER A O 1
ATOM 2521 N N . ASN A 1 332 ? -8.304 0.470 -14.749 1.00 91.88 332 ASN A N 1
ATOM 2522 C CA . ASN A 1 332 ? -7.567 1.616 -15.284 1.00 91.88 332 ASN A CA 1
ATOM 2523 C C . ASN A 1 332 ? -6.075 1.558 -14.921 1.00 91.88 332 ASN A C 1
ATOM 2525 O O . ASN A 1 332 ? -5.496 2.552 -14.477 1.00 91.88 332 ASN A O 1
ATOM 2529 N N . ILE A 1 333 ? -5.474 0.373 -15.064 1.00 95.62 333 ILE A N 1
ATOM 2530 C CA . ILE A 1 333 ? -4.069 0.167 -14.728 1.00 95.62 333 ILE A CA 1
ATOM 2531 C C . ILE A 1 333 ? -3.215 0.933 -15.739 1.00 95.62 333 ILE A C 1
ATOM 2533 O O . ILE A 1 333 ? -3.266 0.670 -16.947 1.00 95.62 333 ILE A O 1
ATOM 2537 N N . ASN A 1 334 ? -2.431 1.877 -15.226 1.00 91.62 334 ASN A N 1
ATOM 2538 C CA . ASN A 1 334 ? -1.623 2.802 -16.004 1.00 91.62 334 ASN A CA 1
ATOM 2539 C C . ASN A 1 334 ? -0.190 2.847 -15.462 1.00 91.62 334 ASN A C 1
ATOM 2541 O O . ASN A 1 334 ? 0.016 2.858 -14.250 1.00 91.62 334 ASN A O 1
ATOM 2545 N N . ILE A 1 335 ? 0.793 2.965 -16.352 1.00 93.12 335 ILE A N 1
ATOM 2546 C CA . ILE A 1 335 ? 2.177 3.302 -16.002 1.00 93.12 335 ILE A CA 1
ATOM 2547 C C . ILE A 1 335 ? 2.453 4.703 -16.538 1.00 93.12 335 ILE A C 1
ATOM 2549 O O . ILE A 1 335 ? 2.255 4.963 -17.726 1.00 93.12 335 ILE A O 1
ATOM 2553 N N . ASN A 1 336 ? 2.875 5.624 -15.670 1.00 88.50 336 ASN A N 1
ATOM 2554 C CA . ASN A 1 336 ? 3.144 7.024 -16.034 1.00 88.50 336 ASN A CA 1
ATOM 2555 C C . ASN A 1 336 ? 1.957 7.706 -16.744 1.00 88.50 336 ASN A C 1
ATOM 2557 O O . ASN A 1 336 ? 2.131 8.451 -17.706 1.00 88.50 336 ASN A O 1
ATOM 2561 N N . GLY A 1 337 ? 0.732 7.390 -16.315 1.00 86.00 337 GLY A N 1
ATOM 2562 C CA . GLY A 1 337 ? -0.505 7.906 -16.912 1.00 86.00 337 GLY A CA 1
ATOM 2563 C C . GLY A 1 337 ? -0.905 7.256 -18.244 1.00 86.00 337 GLY A C 1
ATOM 2564 O O . GLY A 1 337 ? -1.987 7.541 -18.747 1.00 86.00 337 GLY A O 1
ATOM 2565 N N . THR A 1 338 ? -0.090 6.353 -18.794 1.00 86.75 338 THR A N 1
ATOM 2566 C CA . THR A 1 338 ? -0.402 5.605 -20.020 1.00 86.75 338 THR A CA 1
ATOM 2567 C C . THR A 1 338 ? -1.017 4.254 -19.673 1.00 86.75 338 THR A C 1
ATOM 2569 O O . THR A 1 338 ? -0.468 3.519 -18.853 1.00 86.75 338 THR A O 1
ATOM 2572 N N . ALA A 1 339 ? -2.139 3.909 -20.307 1.00 90.00 339 ALA A N 1
ATOM 2573 C CA . ALA A 1 339 ? -2.802 2.626 -20.094 1.00 90.00 339 ALA A CA 1
ATOM 2574 C C . ALA A 1 339 ? -1.899 1.442 -20.448 1.00 90.00 339 ALA A C 1
ATOM 2576 O O . ALA A 1 339 ? -1.295 1.403 -21.521 1.00 90.00 339 ALA A O 1
ATOM 2577 N N . VAL A 1 340 ? -1.834 0.465 -19.542 1.00 91.25 340 VAL A N 1
ATOM 2578 C CA . VAL A 1 340 ? -1.074 -0.769 -19.751 1.00 91.25 340 VAL A CA 1
ATOM 2579 C C . VAL A 1 340 ? -1.779 -1.614 -20.818 1.00 91.25 340 VAL A C 1
ATOM 2581 O O . VAL A 1 340 ? -2.937 -1.987 -20.625 1.00 91.25 340 VAL A O 1
ATOM 2584 N N . PRO A 1 341 ? -1.127 -1.953 -21.944 1.00 91.88 341 PRO A N 1
ATOM 2585 C CA . PRO A 1 341 ? -1.756 -2.784 -22.962 1.00 91.88 341 PRO A CA 1
ATOM 2586 C C . PRO A 1 341 ? -1.977 -4.209 -22.438 1.00 91.88 341 PRO A C 1
ATOM 2588 O O . PRO A 1 341 ? -1.205 -4.718 -21.631 1.00 91.88 341 PRO A O 1
ATOM 2591 N N . SER A 1 342 ? -2.998 -4.911 -22.929 1.00 89.88 342 SER A N 1
ATOM 2592 C CA . SER A 1 342 ? -3.281 -6.287 -22.482 1.00 89.88 342 SER A CA 1
ATOM 2593 C C . SER A 1 342 ? -2.103 -7.252 -22.703 1.00 89.88 342 SER A C 1
ATOM 2595 O O . SER A 1 342 ? -1.911 -8.180 -21.920 1.00 89.88 342 SER A O 1
ATOM 2597 N N . SER A 1 343 ? -1.273 -7.002 -23.722 1.00 90.88 343 SER A N 1
ATOM 2598 C CA . SER A 1 343 ? -0.055 -7.765 -24.032 1.00 90.88 343 SER A CA 1
ATOM 2599 C C . SER A 1 343 ? 1.082 -7.585 -23.021 1.00 90.88 343 SER A C 1
ATOM 2601 O O . SER A 1 343 ? 2.029 -8.363 -23.035 1.00 90.88 343 SER A O 1
ATOM 2603 N N . SER A 1 344 ? 1.016 -6.558 -22.172 1.00 94.50 344 SER A N 1
ATOM 2604 C CA . SER A 1 344 ? 2.023 -6.275 -21.145 1.00 94.50 344 SER A CA 1
ATOM 2605 C C . SER A 1 344 ? 1.881 -7.149 -19.900 1.00 94.50 344 SER A C 1
ATOM 2607 O O . SER A 1 344 ? 2.817 -7.250 -19.110 1.00 94.50 344 SER A O 1
ATOM 2609 N N . PHE A 1 345 ? 0.722 -7.776 -19.699 1.00 94.75 345 PHE A N 1
ATOM 2610 C CA . PHE A 1 345 ? 0.486 -8.644 -18.553 1.00 94.75 345 PHE A CA 1
ATOM 2611 C C . PHE A 1 345 ? 1.078 -10.036 -18.803 1.00 94.75 345 PHE A C 1
ATOM 2613 O O . PHE A 1 345 ? 0.729 -10.698 -19.785 1.00 94.75 345 PHE A O 1
ATOM 2620 N N . SER A 1 346 ? 1.904 -10.521 -17.877 1.00 94.00 346 SER A N 1
ATOM 2621 C CA . SER A 1 346 ? 2.454 -11.882 -17.912 1.00 94.00 346 SER A CA 1
ATOM 2622 C C . SER A 1 346 ? 1.359 -12.953 -17.831 1.00 94.00 346 SER A C 1
ATOM 2624 O O . SER A 1 346 ? 0.183 -12.654 -17.589 1.00 94.00 346 SER A O 1
ATOM 2626 N N . ALA A 1 347 ? 1.743 -14.225 -17.975 1.00 91.81 347 ALA A N 1
ATOM 2627 C CA . ALA A 1 347 ? 0.899 -15.314 -17.491 1.00 91.81 347 ALA A CA 1
ATOM 2628 C C . ALA A 1 347 ? 0.561 -15.074 -16.000 1.00 91.81 347 ALA A C 1
ATOM 2630 O O . ALA A 1 347 ? 1.449 -14.647 -15.253 1.00 91.81 347 ALA A O 1
ATOM 2631 N N . PRO A 1 348 ? -0.707 -15.255 -15.589 1.00 93.38 348 PRO A N 1
ATOM 2632 C CA . PRO A 1 348 ? -1.111 -15.076 -14.203 1.00 93.38 348 PRO A CA 1
ATOM 2633 C C . PRO A 1 348 ? -0.539 -16.194 -13.331 1.00 93.38 348 PRO A C 1
ATOM 2635 O O . PRO A 1 348 ? -0.499 -17.349 -13.751 1.00 93.38 348 PRO A O 1
ATOM 2638 N N . GLU A 1 349 ? -0.166 -15.850 -12.107 1.00 94.00 349 GLU A N 1
ATOM 2639 C CA . GLU A 1 349 ? 0.215 -16.801 -11.067 1.00 94.00 349 GLU A CA 1
ATOM 2640 C C . GLU A 1 349 ? -0.965 -16.940 -10.106 1.00 94.00 349 GLU A C 1
ATOM 2642 O O . GLU A 1 349 ? -1.484 -15.944 -9.593 1.00 94.00 349 GLU A O 1
ATOM 2647 N N . GLN A 1 350 ? -1.446 -18.168 -9.943 1.00 92.62 350 GLN A N 1
ATOM 2648 C CA . GLN A 1 350 ? -2.707 -18.478 -9.277 1.00 92.62 350 GLN A CA 1
ATOM 2649 C C . GLN A 1 350 ? -2.472 -19.564 -8.240 1.00 92.62 350 GLN A C 1
ATOM 2651 O O . GLN A 1 350 ? -2.045 -20.661 -8.589 1.00 92.62 350 GLN A O 1
ATOM 2656 N N . ASP A 1 351 ? -2.779 -19.248 -6.990 1.00 92.75 351 ASP A N 1
ATOM 2657 C CA . ASP A 1 351 ? -2.750 -20.176 -5.874 1.00 92.75 351 ASP A CA 1
ATOM 2658 C C . ASP A 1 351 ? -4.043 -19.998 -5.073 1.00 92.75 351 ASP A C 1
ATOM 2660 O O . ASP A 1 351 ? -4.286 -18.951 -4.470 1.00 92.75 351 ASP A O 1
ATOM 2664 N N . HIS A 1 352 ? -4.941 -20.981 -5.170 1.00 94.88 352 HIS A N 1
ATOM 2665 C CA . HIS A 1 352 ? -6.305 -20.874 -4.641 1.00 94.88 352 HIS A CA 1
ATOM 2666 C C . HIS A 1 352 ? -7.047 -19.596 -5.093 1.00 94.88 352 HIS A C 1
ATOM 2668 O O . HIS A 1 352 ? -7.881 -19.024 -4.381 1.00 94.88 352 HIS A O 1
ATOM 2674 N N . ALA A 1 353 ? -6.754 -19.150 -6.316 1.00 95.75 353 ALA A N 1
ATOM 2675 C CA . ALA A 1 353 ? -7.293 -17.932 -6.891 1.00 95.75 353 ALA A CA 1
ATOM 2676 C C . ALA A 1 353 ? -7.590 -18.086 -8.383 1.00 95.75 353 ALA A C 1
ATOM 2678 O O . ALA A 1 353 ? -6.980 -18.895 -9.077 1.00 95.75 353 ALA A O 1
ATOM 2679 N N . LEU A 1 354 ? -8.480 -17.240 -8.893 1.00 95.00 354 LEU A N 1
ATOM 2680 C CA . LEU A 1 354 ? -8.718 -17.049 -10.316 1.00 95.00 354 LEU A CA 1
ATOM 2681 C C . LEU A 1 354 ? -8.369 -15.614 -10.706 1.00 95.00 354 LEU A C 1
ATOM 2683 O O . LEU A 1 354 ? -8.892 -14.655 -10.136 1.00 95.00 354 LEU A O 1
ATOM 2687 N N . ILE A 1 355 ? -7.527 -15.463 -11.730 1.00 96.31 355 ILE A N 1
ATOM 2688 C CA . ILE A 1 355 ? -7.215 -14.157 -12.317 1.00 96.31 355 ILE A CA 1
ATOM 2689 C C . ILE A 1 355 ? -7.888 -14.035 -13.676 1.00 96.31 355 ILE A C 1
ATOM 2691 O O . ILE A 1 355 ? -7.592 -14.791 -14.603 1.00 96.31 355 ILE A O 1
ATOM 2695 N N . THR A 1 356 ? -8.753 -13.034 -13.814 1.00 94.19 356 THR A N 1
ATOM 2696 C CA . THR A 1 356 ? -9.366 -12.664 -15.094 1.00 94.19 356 THR A CA 1
ATOM 2697 C C . THR A 1 356 ? -8.890 -11.286 -15.532 1.00 94.19 356 THR A C 1
ATOM 2699 O O . THR A 1 356 ? -8.677 -10.386 -14.718 1.00 94.19 356 THR A O 1
ATOM 2702 N N . ARG A 1 357 ? -8.691 -11.126 -16.842 1.00 92.56 357 ARG A N 1
ATOM 2703 C CA . ARG A 1 357 ? -8.182 -9.896 -17.452 1.00 92.56 357 ARG A CA 1
ATOM 2704 C C . ARG A 1 357 ? -9.130 -9.415 -18.527 1.00 92.56 357 ARG A C 1
ATOM 2706 O O . ARG A 1 357 ? -9.606 -10.210 -19.333 1.00 92.56 357 ARG A O 1
ATOM 2713 N N . THR A 1 358 ? -9.376 -8.114 -18.563 1.00 89.56 358 THR A N 1
ATOM 2714 C CA . THR A 1 358 ? -10.092 -7.458 -19.661 1.00 89.56 358 THR A CA 1
ATOM 2715 C C . THR A 1 358 ? -9.447 -6.101 -19.901 1.00 89.56 358 THR A C 1
ATOM 2717 O O . THR A 1 358 ? -9.531 -5.223 -19.046 1.00 89.56 358 THR A O 1
ATOM 2720 N N . ASN A 1 359 ? -8.805 -5.918 -21.058 1.00 92.00 359 ASN A N 1
ATOM 2721 C CA . ASN A 1 359 ? -8.006 -4.726 -21.374 1.00 92.00 359 ASN A CA 1
ATOM 2722 C C . ASN A 1 359 ? -6.917 -4.469 -20.313 1.00 92.00 359 ASN A C 1
ATOM 2724 O O . ASN A 1 359 ? -6.102 -5.352 -20.055 1.00 92.00 359 ASN A O 1
ATOM 2728 N N . ASN A 1 360 ? -6.911 -3.282 -19.706 1.00 90.44 360 ASN A N 1
ATOM 2729 C CA . ASN A 1 360 ? -6.025 -2.871 -18.619 1.00 90.44 360 ASN A CA 1
ATOM 2730 C C . ASN A 1 360 ? -6.669 -3.047 -17.231 1.00 90.44 360 ASN A C 1
ATOM 2732 O O . ASN A 1 360 ? -6.347 -2.307 -16.303 1.00 90.44 360 ASN A O 1
ATOM 2736 N N . ASN A 1 361 ? -7.591 -4.004 -17.098 1.00 93.44 361 ASN A N 1
ATOM 2737 C CA . ASN A 1 361 ? -8.230 -4.357 -15.836 1.00 93.44 361 ASN A CA 1
ATOM 2738 C C . ASN A 1 361 ? -7.897 -5.807 -15.465 1.00 93.44 361 ASN A C 1
ATOM 2740 O O . ASN A 1 361 ? -7.924 -6.701 -16.319 1.00 93.44 361 ASN A O 1
ATOM 2744 N N . VAL A 1 362 ? -7.634 -6.037 -14.183 1.00 97.81 362 VAL A N 1
ATOM 2745 C CA . VAL A 1 362 ? -7.328 -7.342 -13.593 1.00 97.81 362 VAL A CA 1
ATOM 2746 C C . VAL A 1 362 ? -8.269 -7.568 -12.417 1.00 97.81 362 VAL A C 1
ATOM 2748 O O . VAL A 1 362 ? -8.320 -6.765 -11.491 1.00 97.81 362 VAL A O 1
ATOM 2751 N N . THR A 1 363 ? -9.002 -8.675 -12.433 1.00 98.00 363 THR A N 1
ATOM 2752 C CA . THR A 1 363 ? -9.738 -9.161 -11.262 1.00 98.00 363 THR A CA 1
ATOM 2753 C C . THR A 1 363 ? -9.032 -10.388 -10.721 1.00 98.00 363 THR A C 1
ATOM 2755 O O . THR A 1 363 ? -8.818 -11.342 -11.467 1.00 98.00 363 THR A O 1
ATOM 2758 N N . ILE A 1 364 ? -8.698 -10.356 -9.436 1.00 98.25 364 ILE A N 1
ATOM 2759 C CA . ILE A 1 364 ? -8.112 -11.466 -8.691 1.00 98.25 364 ILE A CA 1
ATOM 2760 C C . ILE A 1 364 ? -9.146 -11.891 -7.652 1.00 98.25 364 ILE A C 1
ATOM 2762 O O . ILE A 1 364 ? -9.494 -11.109 -6.767 1.00 98.25 364 ILE A O 1
ATOM 2766 N N . ASP A 1 365 ? -9.672 -13.099 -7.806 1.00 97.44 365 ASP A N 1
ATOM 2767 C CA . ASP A 1 365 ? -10.678 -13.689 -6.928 1.00 97.44 365 ASP A CA 1
ATOM 2768 C C . ASP A 1 365 ? -10.026 -14.831 -6.153 1.00 97.44 365 ASP A C 1
ATOM 2770 O O . ASP A 1 365 ? -9.689 -15.854 -6.741 1.00 97.44 365 ASP A O 1
ATOM 2774 N N . VAL A 1 366 ? -9.794 -14.634 -4.860 1.00 97.69 366 VAL A N 1
ATOM 2775 C CA . VAL A 1 366 ? -9.146 -15.608 -3.978 1.00 97.69 366 VAL A CA 1
ATOM 2776 C C . VAL A 1 366 ? -10.228 -16.319 -3.184 1.00 97.69 366 VAL A C 1
ATOM 2778 O O . VAL A 1 366 ? -10.967 -15.685 -2.428 1.00 97.69 366 VAL A O 1
ATOM 2781 N N . ASP A 1 367 ? -10.321 -17.633 -3.344 1.00 96.06 367 ASP A N 1
ATOM 2782 C CA . ASP A 1 367 ? -11.246 -18.465 -2.581 1.00 96.06 367 ASP A CA 1
ATOM 2783 C C . ASP A 1 367 ? -10.753 -19.908 -2.544 1.00 96.06 367 ASP A C 1
ATOM 2785 O O . ASP A 1 367 ? -10.955 -20.680 -3.484 1.00 96.06 367 ASP A O 1
ATOM 2789 N N . SER A 1 368 ? -10.163 -20.288 -1.413 1.00 92.69 368 SER A N 1
ATOM 2790 C CA . SER A 1 368 ? -9.602 -21.625 -1.202 1.00 92.69 368 SER A CA 1
ATOM 2791 C C . SER A 1 368 ? -10.636 -22.754 -1.227 1.00 92.69 368 SER A C 1
ATOM 2793 O O . SER A 1 368 ? -10.275 -23.920 -1.388 1.00 92.69 368 SER A O 1
ATOM 2795 N N . ASN A 1 369 ? -11.928 -22.450 -1.064 1.00 91.19 369 ASN A N 1
ATOM 2796 C CA . ASN A 1 369 ? -12.983 -23.460 -1.168 1.00 91.19 369 ASN A CA 1
ATOM 2797 C C . ASN A 1 369 ? -13.399 -23.711 -2.618 1.00 91.19 369 ASN A C 1
ATOM 2799 O O . ASN A 1 369 ? -13.812 -24.827 -2.948 1.00 91.19 369 ASN A O 1
ATOM 2803 N N . THR A 1 370 ? -13.306 -22.677 -3.453 1.00 88.38 370 THR A N 1
ATOM 2804 C CA . THR A 1 370 ? -13.750 -22.691 -4.850 1.00 88.38 370 THR A CA 1
ATOM 2805 C C . THR A 1 370 ? -12.616 -23.106 -5.780 1.00 88.38 370 THR A C 1
ATOM 2807 O O . THR A 1 370 ? -12.784 -24.007 -6.602 1.00 88.38 370 THR A O 1
ATOM 2810 N N . TYR A 1 371 ? -11.451 -22.482 -5.630 1.00 86.12 371 TYR A N 1
ATOM 2811 C CA . TYR A 1 371 ? -10.270 -22.738 -6.439 1.00 86.12 371 TYR A CA 1
ATOM 2812 C C . TYR A 1 371 ? -9.367 -23.690 -5.663 1.00 86.12 371 TYR A C 1
ATOM 2814 O O . TYR A 1 371 ? -8.671 -23.297 -4.731 1.00 86.12 371 TYR A O 1
ATOM 2822 N N . LYS A 1 372 ? -9.439 -24.974 -6.007 1.00 79.44 372 LYS A N 1
ATOM 2823 C CA . LYS A 1 372 ? -8.564 -26.015 -5.461 1.00 79.44 372 LYS A CA 1
ATOM 2824 C C . LYS A 1 372 ? -7.521 -26.364 -6.512 1.00 79.44 372 LYS A C 1
ATOM 2826 O O . LYS A 1 372 ? -7.862 -26.407 -7.695 1.00 79.44 372 LYS A O 1
ATOM 2831 N N . LEU A 1 373 ? -6.288 -26.575 -6.065 1.00 65.75 373 LEU A N 1
ATOM 2832 C CA . LEU A 1 373 ? -5.199 -27.071 -6.902 1.00 65.75 373 LEU A CA 1
ATOM 2833 C C . LEU A 1 373 ? -5.430 -28.525 -7.328 1.00 65.75 373 LEU A C 1
ATOM 2835 O O . LEU A 1 373 ? -6.010 -29.295 -6.523 1.00 65.75 373 LEU A O 1
#

Foldseek 3Di:
DDDDDDDDDDDDDDDDDDDDDDDDDDPPPPPPPPPPPPPDDDDPQEAEAEPDPDDDDPVRVVVVQVVFVVQQVLVVVVVVVPDDDDPPDDQPQKDKFWFQFPVWTWIWIDHRVDGIYIYTDDRPNPPPDPFDFDDDDDPPVPRQAFWKKKWFDDKDFAQKKKKWKKQAAACVQWFFPPWKDWFKWFADPFKGWGWGWIWACQADLRGRHIAIATDTFMGGNNHTFTKGWDPPQPFRAARKHADGRWIKMKMWGLWDWDARPNDIFTWTKIKIWGWMQAPGNNRPGRDTDTGMIMMITGGCVPNRDRITRTIMIMITHGDSVNFIGGKIKIHQIDMPNHQRAPVRIDDMDGGQWDWDDDGSIIIITHGVVVRPD